Protein AF-A0A496SZJ6-F1 (afdb_monomer_lite)

Secondary structure (DSSP, 8-state):
-GGGG--EEEE-SS-BS---TT--PPTT---SSSSTT--SS--BSSHHHHHHHHHHHHHTT-EEEEB--TTT---TTHHHHHHHHHHHS--SEEEEES---BTTB-HHHHHHHHHHHHHHTTSEEEEE-SSTTTT-SSS--HHHHTT-SEEEE-TT--TT--HHHHIIIII--TTTTSSEEEE-TTTSSSSSS--TT-PPPHHHHHHHHHTT-EE---HHHHTTSHHHHHHHHHHHHHHHHHHHHHHHT-

Radius of gyration: 17.96 Å; chains: 1; bounding box: 43×55×44 Å

pLDDT: mean 86.61, std 11.16, range [35.81, 98.31]

Foldseek 3Di:
DLLVQPQEDEAEFPQALAAPPPAAADPPDDDPHGPSQAHLARHGNDPVVLLVVCVVSVVVVHFYAYEHEQVRYPNPDSLVRLLCCCPVSVGLEYEYEDADAALVGCVRLLVVLVSRLVSNPNGAYAYEDAQPPNNALVDDDLSSCLSHQEYEYQQQEQRPDDPLRSLQRRFQSPPRSNHAGEYPPQRHPDNDHDNNADQDDLVRLVSNVVNRHHYDDDVPRCVVVVVSSVVSCVRNVVVVVVVVVVVVVD

Sequence (250 aa):
SAAQHCQILTVHSGWETDAPEWAENPPGASYTHPMPWATDRSVPADPTEFARVRDEVHRLGMKFIPYLSPYYSNAPDIFAEMERILKEYEADGLYFDGWCGQRDDFRPGYHLMRRARAILGHRILYLHSSTEPFGTCRVYLPFVYAYADFVLSGEAGRFGLELEEFLRYTVSQYQVSNTVGMWCHYGSWSDEPGYHHIVPKTEHIEMALRNHVRFWRQGRIWSKFPDELARFDREYYREVARLRSEAIRR

Structure (mmCIF, N/CA/C/O backbone):
data_AF-A0A496SZJ6-F1
#
_entry.id   AF-A0A496SZJ6-F1
#
loop_
_atom_site.group_PDB
_atom_site.id
_atom_site.type_symbol
_atom_site.label_atom_id
_atom_site.label_alt_id
_atom_site.label_comp_id
_atom_site.label_asym_id
_atom_site.label_entity_id
_atom_site.label_seq_id
_atom_site.pdbx_PDB_ins_code
_atom_site.Cartn_x
_atom_site.Cartn_y
_atom_site.Cartn_z
_atom_site.occupancy
_atom_site.B_iso_or_equiv
_atom_site.auth_seq_id
_atom_site.auth_comp_id
_atom_site.auth_asym_id
_atom_site.auth_atom_id
_atom_site.pdbx_PDB_model_num
ATOM 1 N N . SER A 1 1 ? -1.179 -17.637 4.562 1.00 41.44 1 SER A N 1
ATOM 2 C CA . SER A 1 1 ? -0.169 -17.040 3.655 1.00 41.44 1 SER A CA 1
ATOM 3 C C . SER A 1 1 ? -0.741 -15.748 3.112 1.00 41.44 1 SER A C 1
ATOM 5 O O . SER A 1 1 ? -1.872 -15.783 2.654 1.00 41.44 1 SER A O 1
ATOM 7 N N . ALA A 1 2 ? -0.007 -14.632 3.151 1.00 35.81 2 ALA A N 1
ATOM 8 C CA . ALA A 1 2 ? -0.492 -13.306 2.742 1.00 35.81 2 ALA A CA 1
ATOM 9 C C . ALA A 1 2 ? -1.035 -13.237 1.293 1.00 35.81 2 ALA A C 1
ATOM 11 O O . ALA A 1 2 ? -1.899 -12.421 0.990 1.00 35.81 2 ALA A O 1
ATOM 12 N N . ALA A 1 3 ? -0.655 -14.186 0.426 1.00 39.62 3 ALA A N 1
ATOM 13 C CA . ALA A 1 3 ? -1.266 -14.392 -0.893 1.00 39.62 3 ALA A CA 1
ATOM 14 C C . ALA A 1 3 ? -2.756 -14.824 -0.852 1.00 39.62 3 ALA A C 1
ATOM 16 O O . ALA A 1 3 ? -3.443 -14.754 -1.868 1.00 39.62 3 ALA A O 1
ATOM 17 N N . GLN A 1 4 ? -3.275 -15.262 0.302 1.00 45.59 4 GLN A N 1
ATOM 18 C CA . GLN A 1 4 ? -4.708 -15.499 0.538 1.00 45.59 4 GLN A CA 1
ATOM 19 C C . GLN A 1 4 ? -5.494 -14.189 0.692 1.00 45.59 4 GLN A C 1
ATOM 21 O O . GLN A 1 4 ? -6.715 -14.211 0.597 1.00 45.59 4 GLN A O 1
ATOM 26 N N . HIS A 1 5 ? -4.811 -13.060 0.907 1.00 52.44 5 HIS A N 1
ATOM 27 C CA . HIS A 1 5 ? -5.420 -11.766 1.203 1.00 52.44 5 HIS A CA 1
ATOM 28 C C . HIS A 1 5 ? -5.332 -10.773 0.041 1.00 52.44 5 HIS A C 1
ATOM 30 O O . HIS A 1 5 ? -5.590 -9.603 0.246 1.00 52.44 5 HIS A O 1
ATOM 36 N N . CYS A 1 6 ? -5.058 -11.179 -1.206 1.00 63.00 6 CYS A N 1
ATOM 37 C CA . CYS A 1 6 ? -5.107 -10.251 -2.358 1.00 63.00 6 CYS A CA 1
ATOM 38 C C . CYS A 1 6 ? -6.524 -9.719 -2.691 1.00 63.00 6 CYS A C 1
ATOM 40 O O . CYS A 1 6 ? -6.730 -9.101 -3.731 1.00 63.00 6 CYS A O 1
ATOM 42 N N . GLN A 1 7 ? -7.498 -9.968 -1.820 1.00 84.00 7 GLN A N 1
ATOM 43 C CA . GLN A 1 7 ? -8.861 -9.460 -1.855 1.00 84.00 7 GLN A CA 1
ATOM 44 C C . GLN A 1 7 ? -8.996 -8.320 -0.838 1.00 84.00 7 GLN A C 1
ATOM 46 O O . GLN A 1 7 ? -9.751 -8.422 0.121 1.00 84.00 7 GLN A O 1
ATOM 51 N N . ILE A 1 8 ? -8.213 -7.257 -1.014 1.00 89.44 8 ILE A N 1
ATOM 52 C CA . ILE A 1 8 ? -8.229 -6.066 -0.157 1.00 89.44 8 ILE A CA 1
ATOM 53 C C . ILE A 1 8 ? -8.713 -4.878 -0.983 1.00 89.44 8 ILE A C 1
ATOM 55 O O . ILE A 1 8 ? -8.242 -4.674 -2.102 1.00 89.44 8 ILE A O 1
ATOM 59 N N . LEU A 1 9 ? -9.614 -4.081 -0.414 1.00 91.69 9 LEU A N 1
ATOM 60 C CA . LEU A 1 9 ? -9.870 -2.723 -0.866 1.00 91.69 9 LEU A CA 1
ATOM 61 C C . LEU A 1 9 ? -9.140 -1.750 0.065 1.00 91.69 9 LEU A C 1
ATOM 63 O O . LEU A 1 9 ? -9.510 -1.604 1.230 1.00 91.69 9 LEU A O 1
ATOM 67 N N . THR A 1 10 ? -8.118 -1.080 -0.468 1.00 90.69 10 THR A N 1
ATOM 68 C CA . THR A 1 10 ? -7.509 0.097 0.162 1.00 90.69 10 THR A CA 1
ATOM 69 C C . THR A 1 10 ? -8.329 1.327 -0.201 1.00 90.69 10 THR A C 1
ATOM 71 O O . THR A 1 10 ? -8.390 1.696 -1.379 1.00 90.69 10 THR A O 1
ATOM 74 N N . VAL A 1 11 ? -8.939 1.977 0.786 1.00 89.94 11 VAL A N 1
ATOM 75 C CA . VAL A 1 11 ? -9.542 3.301 0.590 1.00 89.94 11 VAL A CA 1
ATOM 76 C C . VAL A 1 11 ? -8.452 4.327 0.852 1.00 89.94 11 VAL A C 1
ATOM 78 O O . VAL A 1 11 ? -8.063 4.507 1.998 1.00 89.94 11 VAL A O 1
ATOM 81 N N . HIS A 1 12 ? -7.914 4.932 -0.209 1.00 86.62 12 HIS A N 1
ATOM 82 C CA . HIS A 1 12 ? -6.926 6.012 -0.096 1.00 86.62 12 HIS A CA 1
ATOM 83 C C . HIS A 1 12 ? -7.573 7.286 0.480 1.00 86.62 12 HIS A C 1
ATOM 85 O O . HIS A 1 12 ? -8.798 7.370 0.535 1.00 86.62 12 HIS A O 1
ATOM 91 N N . SER A 1 13 ? -6.760 8.268 0.876 1.00 82.56 13 SER A N 1
ATOM 92 C CA . SER A 1 13 ? -7.201 9.585 1.363 1.00 82.56 13 SER A CA 1
ATOM 93 C C . SER A 1 13 ? -8.253 10.274 0.476 1.00 82.56 13 SER A C 1
ATOM 95 O O . SER A 1 13 ? -8.353 10.024 -0.729 1.00 82.56 13 SER A O 1
ATOM 97 N N . GLY A 1 14 ? -9.033 11.166 1.091 1.00 79.19 14 GLY A N 1
ATOM 98 C CA . GLY A 1 14 ? -10.183 11.852 0.495 1.00 79.19 14 GLY A CA 1
ATOM 99 C C . GLY A 1 14 ? -11.536 11.253 0.890 1.00 79.19 14 GLY A C 1
ATOM 100 O O . GLY A 1 14 ? -12.563 11.694 0.379 1.00 79.19 14 GLY A O 1
ATOM 101 N N . TRP A 1 15 ? -11.545 10.249 1.774 1.00 84.06 15 TRP A N 1
ATOM 102 C CA . TRP A 1 15 ? -12.768 9.777 2.428 1.00 84.06 15 TRP A CA 1
ATOM 103 C C . TRP A 1 15 ? -13.065 10.571 3.698 1.00 84.06 15 TRP A C 1
ATOM 105 O O . TRP A 1 15 ? -14.177 10.476 4.203 1.00 84.06 15 TRP A O 1
ATOM 115 N N . GLU A 1 16 ? -12.090 11.316 4.215 1.00 86.00 16 GLU A N 1
ATOM 116 C CA . GLU A 1 16 ? -12.164 12.079 5.450 1.00 86.00 16 GLU A CA 1
ATOM 117 C C . GLU A 1 16 ? -12.966 13.389 5.290 1.00 86.00 16 GLU A C 1
ATOM 119 O O . GLU A 1 16 ? -12.929 14.005 4.229 1.00 86.00 16 GLU A O 1
ATOM 124 N N . THR A 1 17 ? -13.692 13.812 6.336 1.00 78.50 17 THR A N 1
ATOM 125 C CA . THR A 1 17 ? -14.621 14.957 6.358 1.00 78.50 17 THR A CA 1
ATOM 126 C C . THR A 1 17 ? -13.972 16.256 5.935 1.00 78.50 17 THR A C 1
ATOM 128 O O . THR A 1 17 ? -14.595 16.970 5.165 1.00 78.50 17 THR A O 1
ATOM 131 N N . ASP A 1 18 ? -12.773 16.552 6.434 1.00 68.94 18 ASP A N 1
ATOM 132 C CA . ASP A 1 18 ? -11.986 17.733 6.084 1.00 68.94 18 ASP A CA 1
ATOM 133 C C . ASP A 1 18 ? -10.640 17.702 6.827 1.00 68.94 18 ASP A C 1
ATOM 135 O O . ASP A 1 18 ? -10.482 16.992 7.828 1.00 68.94 18 ASP A O 1
ATOM 139 N N . ALA A 1 19 ? -9.672 18.495 6.365 1.00 67.00 19 ALA A N 1
ATOM 140 C CA . ALA A 1 19 ? -8.486 18.818 7.156 1.00 67.00 19 ALA A CA 1
ATOM 141 C C . ALA A 1 19 ? -8.767 19.966 8.146 1.00 67.00 19 ALA A C 1
ATOM 143 O O . ALA A 1 19 ? -9.761 20.679 7.997 1.00 67.00 19 ALA A O 1
ATOM 144 N N . PRO A 1 20 ? -7.908 20.173 9.162 1.00 69.19 20 PRO A N 1
ATOM 145 C CA . PRO A 1 20 ? -8.035 21.289 10.094 1.00 69.19 20 PRO A CA 1
ATOM 146 C C . PRO A 1 20 ? -8.064 22.644 9.374 1.00 69.19 20 PRO A C 1
ATOM 148 O O . PRO A 1 20 ? -7.468 22.790 8.312 1.00 69.19 20 PRO A O 1
ATOM 151 N N . GLU A 1 21 ? -8.669 23.667 9.984 1.00 73.00 21 GLU A N 1
ATOM 152 C CA . GLU A 1 21 ? -8.835 25.004 9.373 1.00 73.00 21 GLU A CA 1
ATOM 153 C C . GLU A 1 21 ? -7.522 25.674 8.932 1.00 73.00 21 GLU A C 1
ATOM 155 O O . GLU A 1 21 ? -7.527 26.546 8.068 1.00 73.00 21 GLU A O 1
ATOM 160 N N . TRP A 1 22 ? -6.393 25.280 9.522 1.00 77.44 22 TRP A N 1
ATOM 161 C CA . TRP A 1 22 ? -5.071 25.796 9.175 1.00 77.44 22 TRP A CA 1
ATOM 162 C C . TRP A 1 22 ? -4.444 25.106 7.954 1.00 77.44 22 TRP A C 1
ATOM 164 O O . TRP A 1 22 ? -3.401 25.550 7.474 1.00 77.44 22 TRP A O 1
ATOM 174 N N . ALA A 1 23 ? -5.023 24.006 7.468 1.00 77.06 23 ALA A N 1
ATOM 175 C CA . ALA A 1 23 ? -4.489 23.255 6.346 1.00 77.06 23 ALA A CA 1
ATOM 176 C C . ALA A 1 23 ? -4.711 24.009 5.026 1.00 77.06 23 ALA A C 1
ATOM 178 O O . ALA A 1 23 ? -5.834 24.354 4.665 1.00 77.06 23 ALA A O 1
ATOM 179 N N . GLU A 1 24 ? -3.637 24.206 4.262 1.00 77.06 24 GLU A N 1
ATOM 180 C CA . GLU A 1 24 ? -3.676 24.782 2.917 1.00 77.06 24 GLU A CA 1
ATOM 181 C C . GLU A 1 24 ? -3.289 23.743 1.861 1.00 77.06 24 GLU A C 1
ATOM 183 O O . GLU A 1 24 ? -2.488 22.841 2.106 1.00 77.06 24 GLU A O 1
ATOM 188 N N . ASN A 1 25 ? -3.841 23.873 0.652 1.00 76.44 25 ASN A N 1
ATOM 189 C CA . ASN A 1 25 ? -3.438 23.028 -0.466 1.00 76.44 25 ASN A CA 1
ATOM 190 C C . ASN A 1 25 ? -1.960 23.263 -0.820 1.00 76.44 25 ASN A C 1
ATOM 192 O O . ASN A 1 25 ? -1.535 24.418 -0.908 1.00 76.44 25 ASN A O 1
ATOM 196 N N . PRO A 1 26 ? -1.188 22.201 -1.122 1.00 74.31 26 PRO A N 1
ATOM 197 C CA . PRO A 1 26 ? 0.128 22.367 -1.719 1.00 74.31 26 PRO A CA 1
ATOM 198 C C . PRO A 1 26 ? 0.046 23.221 -2.998 1.00 74.31 26 PRO A C 1
ATOM 200 O O . PRO A 1 26 ? -0.937 23.106 -3.741 1.00 74.31 26 PRO A O 1
ATOM 203 N N . PRO A 1 27 ? 1.063 24.048 -3.304 1.00 75.31 27 PRO A N 1
ATOM 204 C CA . PRO A 1 27 ? 1.076 24.851 -4.521 1.00 75.31 27 PRO A CA 1
ATOM 205 C C . PRO A 1 27 ? 0.794 24.008 -5.773 1.00 75.31 27 PRO A C 1
ATOM 207 O O . PRO A 1 27 ? 1.464 23.008 -6.023 1.00 75.31 27 PRO A O 1
ATOM 210 N N . GLY A 1 28 ? -0.206 24.415 -6.560 1.00 72.06 28 GLY A N 1
ATOM 211 C CA . GLY A 1 28 ? -0.606 23.720 -7.790 1.00 72.06 28 GLY A CA 1
ATOM 212 C C . GLY A 1 28 ? -1.561 22.535 -7.600 1.00 72.06 28 GLY A C 1
ATOM 213 O O . GLY A 1 28 ? -1.962 21.931 -8.593 1.00 72.06 28 GLY A O 1
ATOM 214 N N . ALA A 1 29 ? -1.960 22.210 -6.368 1.00 70.06 29 ALA A N 1
ATOM 215 C CA . ALA A 1 29 ? -2.969 21.192 -6.109 1.00 70.06 29 ALA A CA 1
ATOM 216 C C . ALA A 1 29 ? -4.401 21.749 -6.187 1.00 70.06 29 ALA A C 1
ATOM 218 O O . ALA A 1 29 ? -4.662 22.903 -5.851 1.00 70.06 29 ALA A O 1
ATOM 219 N N . SER A 1 30 ? -5.345 20.898 -6.593 1.00 69.12 30 SER A N 1
ATOM 220 C CA . SER A 1 30 ? -6.771 21.230 -6.712 1.00 69.12 30 SER A CA 1
ATOM 221 C C . SER A 1 30 ? -7.641 20.234 -5.940 1.00 69.12 30 SER A C 1
ATOM 223 O O . SER A 1 30 ? -8.575 19.652 -6.497 1.00 69.12 30 SER A O 1
ATOM 225 N N . TYR A 1 31 ? -7.297 19.971 -4.679 1.00 70.06 31 TYR A N 1
ATOM 226 C CA . TYR A 1 31 ? -8.143 19.148 -3.819 1.00 70.06 31 TYR A CA 1
ATOM 227 C C . TYR A 1 31 ? -9.382 19.941 -3.408 1.00 70.06 31 TYR A C 1
ATOM 229 O O . TYR A 1 31 ? -9.283 21.127 -3.088 1.00 70.06 31 TYR A O 1
ATOM 237 N N . THR A 1 32 ? -10.539 19.275 -3.414 1.00 69.00 32 THR A N 1
ATOM 238 C CA . THR A 1 32 ? -11.815 19.840 -2.943 1.00 69.00 32 THR A CA 1
ATOM 239 C C . THR A 1 32 ? -11.714 20.326 -1.497 1.00 69.00 32 THR A C 1
ATOM 241 O O . THR A 1 32 ? -12.320 21.334 -1.153 1.00 69.00 32 THR A O 1
ATOM 244 N N . HIS A 1 33 ? -10.883 19.648 -0.705 1.00 69.94 33 HIS A N 1
ATOM 245 C CA . HIS A 1 33 ? -10.583 19.938 0.691 1.00 69.94 33 HIS A CA 1
ATOM 246 C C . HIS A 1 33 ? -9.057 20.050 0.836 1.00 69.94 33 HIS A C 1
ATOM 248 O O . HIS A 1 33 ? -8.363 19.185 0.292 1.00 69.94 33 HIS A O 1
ATOM 254 N N . PRO A 1 34 ? -8.502 21.088 1.487 1.00 73.06 34 PRO A N 1
ATOM 255 C CA . PRO A 1 34 ? -7.060 21.204 1.697 1.00 73.06 34 PRO A CA 1
ATOM 256 C C . PRO A 1 34 ? -6.487 19.981 2.414 1.00 73.06 34 PRO A C 1
ATOM 258 O O . PRO A 1 34 ? -7.094 19.537 3.370 1.00 73.06 34 PRO A O 1
ATOM 261 N N . MET A 1 35 ? -5.351 19.427 1.967 1.00 77.50 35 MET A N 1
ATOM 262 C CA . MET A 1 35 ? -4.624 18.306 2.612 1.00 77.50 35 MET A CA 1
ATOM 263 C C . MET A 1 35 ? -5.514 17.272 3.341 1.00 77.50 35 MET A C 1
ATOM 265 O O . MET A 1 35 ? -5.366 17.088 4.549 1.00 77.50 35 MET A O 1
ATOM 269 N N . PRO A 1 36 ? -6.407 16.545 2.645 1.00 73.94 36 PRO A N 1
ATOM 270 C CA . PRO A 1 36 ? -7.412 15.676 3.278 1.00 73.94 36 PRO A CA 1
ATOM 271 C C . PRO A 1 36 ? -6.815 14.522 4.103 1.00 73.94 36 PRO A C 1
ATOM 273 O O . PRO A 1 36 ? -7.511 13.859 4.857 1.00 73.94 36 PRO A O 1
ATOM 276 N N . TRP A 1 37 ? -5.512 14.281 3.977 1.00 79.81 37 TRP A N 1
ATOM 277 C CA . TRP A 1 37 ? -4.737 13.326 4.763 1.00 79.81 37 TRP A CA 1
ATOM 278 C C . TRP A 1 37 ? -4.200 13.877 6.096 1.00 79.81 37 TRP A C 1
ATOM 280 O O . TRP A 1 37 ? -3.718 13.104 6.924 1.00 79.81 37 TRP A O 1
ATOM 290 N N . ALA A 1 38 ? -4.227 15.195 6.297 1.00 83.25 38 ALA A N 1
ATOM 291 C CA . ALA A 1 38 ? -3.644 15.894 7.440 1.00 83.25 38 ALA A CA 1
ATOM 292 C C . ALA A 1 38 ? -4.679 16.117 8.554 1.00 83.25 38 ALA A C 1
ATOM 294 O O . ALA A 1 38 ? -4.756 17.188 9.149 1.00 83.25 38 ALA A O 1
ATOM 295 N N . THR A 1 39 ? -5.521 15.122 8.826 1.00 81.38 39 THR A N 1
ATOM 296 C CA . THR A 1 39 ? -6.639 15.266 9.766 1.00 81.38 39 THR A CA 1
ATOM 297 C C . THR A 1 39 ? -6.191 15.123 11.219 1.00 81.38 39 THR A C 1
ATOM 299 O O . THR A 1 39 ? -5.440 14.194 11.532 1.00 81.38 39 THR A O 1
ATOM 302 N N . ASP A 1 40 ? -6.737 15.949 12.118 1.00 86.25 40 ASP A N 1
ATOM 303 C CA . ASP A 1 40 ? -6.650 15.740 13.578 1.00 86.25 40 ASP A CA 1
ATOM 304 C C . ASP A 1 40 ? -7.426 14.488 14.018 1.00 86.25 40 ASP A C 1
ATOM 306 O O . ASP A 1 40 ? -7.157 13.894 15.063 1.00 86.25 40 ASP A O 1
ATOM 310 N N . ARG A 1 41 ? -8.424 14.094 13.220 1.00 88.38 41 ARG A N 1
ATOM 311 C CA . ARG A 1 41 ? -9.231 12.894 13.418 1.00 88.38 41 ARG A CA 1
ATOM 312 C C . ARG A 1 41 ? -9.760 12.399 12.069 1.00 88.38 41 ARG A C 1
ATOM 314 O O . ARG A 1 41 ? -10.370 13.168 11.332 1.00 88.38 41 ARG A O 1
ATOM 321 N N . SER A 1 42 ? -9.573 11.123 11.757 1.00 89.00 42 SER A N 1
ATOM 322 C CA . SER A 1 42 ? -10.005 10.504 10.501 1.00 89.00 42 SER A CA 1
ATOM 323 C C . SER A 1 42 ? -11.484 10.123 10.578 1.00 89.00 42 SER A C 1
ATOM 325 O O . SER A 1 42 ? -11.852 9.018 10.985 1.00 89.00 42 SER A O 1
ATOM 327 N N . VAL A 1 43 ? -12.356 11.073 10.256 1.00 90.88 43 VAL A N 1
ATOM 328 C CA . VAL A 1 43 ? -13.819 10.908 10.251 1.00 90.88 43 VAL A CA 1
ATOM 329 C C . VAL A 1 43 ? -14.303 10.879 8.805 1.00 90.88 43 VAL A C 1
ATOM 331 O O . VAL A 1 43 ? -13.845 11.733 8.063 1.00 90.88 43 VAL A O 1
ATOM 334 N N . PRO A 1 44 ? -15.203 9.976 8.372 1.00 91.31 44 PRO A N 1
ATOM 335 C CA . PRO A 1 44 ? -15.672 9.971 6.993 1.00 91.31 44 PRO A CA 1
ATOM 336 C C . PRO A 1 44 ? -16.492 11.215 6.629 1.00 91.31 44 PRO A C 1
ATOM 338 O O . PRO A 1 44 ? -17.433 11.555 7.343 1.00 91.31 44 PRO A O 1
ATOM 341 N N . ALA A 1 45 ? -16.214 11.823 5.473 1.00 88.56 45 ALA A N 1
ATOM 342 C CA . ALA A 1 45 ? -17.006 12.899 4.872 1.00 88.56 45 ALA A CA 1
ATOM 343 C C . ALA A 1 45 ? -18.460 12.499 4.642 1.00 88.56 45 ALA A C 1
ATOM 345 O O . ALA A 1 45 ? -19.372 13.281 4.897 1.00 88.56 45 ALA A O 1
ATOM 346 N N . ASP A 1 46 ? -18.665 11.254 4.220 1.00 91.75 46 ASP A N 1
ATOM 347 C CA . ASP A 1 46 ? -19.977 10.633 4.145 1.00 91.75 46 ASP A CA 1
ATOM 348 C C . ASP A 1 46 ? -19.950 9.314 4.931 1.00 91.75 46 ASP A C 1
ATOM 350 O O . ASP A 1 46 ? -19.539 8.277 4.401 1.00 91.75 46 ASP A O 1
ATOM 354 N N . PRO A 1 47 ? -20.375 9.325 6.209 1.00 93.38 47 PRO A N 1
ATOM 355 C CA . PRO A 1 47 ? -20.422 8.118 7.029 1.00 93.38 47 PRO A CA 1
ATOM 356 C C . PRO A 1 47 ? -21.344 7.034 6.461 1.00 93.38 47 PRO A C 1
ATOM 358 O O . PRO A 1 47 ? -21.091 5.848 6.675 1.00 93.38 47 PRO A O 1
ATOM 361 N N . THR A 1 48 ? -22.396 7.422 5.732 1.00 95.81 48 THR A N 1
ATOM 362 C CA . THR A 1 48 ? -23.356 6.473 5.154 1.00 95.81 48 THR A CA 1
ATOM 363 C C . THR A 1 48 ? -22.730 5.753 3.970 1.00 95.81 48 THR A C 1
ATOM 365 O O . THR A 1 48 ? -22.773 4.525 3.903 1.00 95.81 48 THR A O 1
ATOM 368 N N . GLU A 1 49 ? -22.105 6.496 3.058 1.00 95.00 49 GLU A N 1
ATOM 369 C CA . GLU A 1 49 ? -21.406 5.914 1.912 1.00 95.00 49 GLU A CA 1
ATOM 370 C C . GLU A 1 49 ? -20.196 5.088 2.356 1.00 95.00 49 GLU A C 1
ATOM 372 O O . GLU A 1 49 ? -19.974 3.991 1.844 1.00 95.00 49 GLU A O 1
ATOM 377 N N . PHE A 1 50 ? -19.454 5.558 3.360 1.00 95.00 50 PHE A N 1
ATOM 378 C CA . PHE A 1 50 ? -18.331 4.818 3.926 1.00 95.00 50 PHE A CA 1
ATOM 379 C C . PHE A 1 50 ? -18.771 3.456 4.483 1.00 95.00 50 PHE A C 1
ATOM 381 O O . PHE A 1 50 ? -18.179 2.427 4.143 1.00 95.00 50 PHE A O 1
ATOM 388 N N . ALA A 1 51 ? -19.850 3.430 5.276 1.00 97.00 51 ALA A N 1
ATOM 389 C CA . ALA A 1 51 ? -20.431 2.190 5.783 1.00 97.00 51 ALA A CA 1
ATOM 390 C C . ALA A 1 51 ? -20.940 1.294 4.643 1.00 97.00 51 ALA A C 1
ATOM 392 O O . ALA A 1 51 ? -20.633 0.104 4.615 1.00 97.00 51 ALA A O 1
ATOM 393 N N . ARG A 1 52 ? -21.634 1.861 3.646 1.00 97.56 52 ARG A N 1
ATOM 394 C CA . ARG A 1 52 ? -22.137 1.113 2.484 1.00 97.56 52 ARG A CA 1
A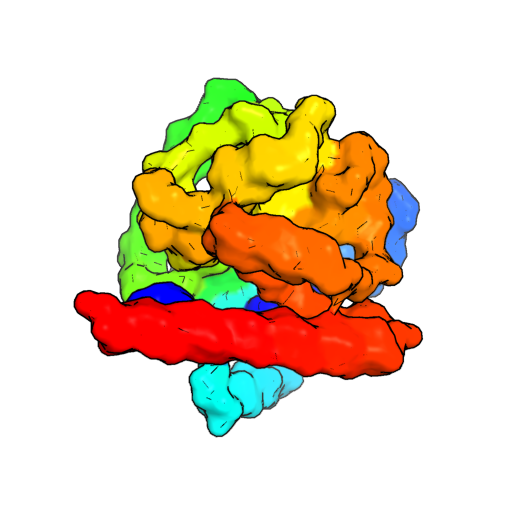TOM 395 C C . ARG A 1 52 ? -21.008 0.433 1.702 1.00 97.56 52 ARG A C 1
ATOM 397 O O . ARG A 1 52 ? -21.153 -0.722 1.302 1.00 97.56 52 ARG A O 1
ATOM 404 N N . VAL A 1 53 ? -19.896 1.133 1.462 1.00 95.88 53 VAL A N 1
ATOM 405 C CA . VAL A 1 53 ? -18.727 0.577 0.760 1.00 95.88 53 VAL A CA 1
ATOM 406 C C . VAL A 1 53 ? -18.081 -0.532 1.584 1.00 95.88 53 VAL A C 1
ATOM 408 O O . VAL A 1 53 ? -17.812 -1.600 1.037 1.00 95.88 53 VAL A O 1
ATOM 411 N N . ARG A 1 54 ? -17.861 -0.313 2.885 1.00 97.00 54 ARG A N 1
ATOM 412 C CA . ARG A 1 54 ? -17.329 -1.338 3.793 1.00 97.00 54 ARG A CA 1
ATOM 413 C C . ARG A 1 54 ? -18.188 -2.603 3.773 1.00 97.00 54 ARG A C 1
ATOM 415 O O . ARG A 1 54 ? -17.658 -3.693 3.561 1.00 97.00 54 ARG A O 1
ATOM 422 N N . ASP A 1 55 ? -19.498 -2.456 3.943 1.00 98.12 55 ASP A N 1
ATOM 423 C CA . ASP A 1 55 ? -20.431 -3.583 4.013 1.00 98.12 55 ASP A CA 1
ATOM 424 C C . ASP A 1 55 ? -20.451 -4.370 2.695 1.00 98.12 55 ASP A C 1
ATOM 426 O O . ASP A 1 55 ? -20.464 -5.601 2.697 1.00 98.12 55 ASP A O 1
ATOM 430 N N . GLU A 1 56 ? -20.372 -3.678 1.555 1.00 97.44 56 GLU A N 1
ATOM 431 C CA . GLU A 1 56 ? -20.269 -4.317 0.241 1.00 97.44 56 GLU A CA 1
ATOM 432 C C . GLU A 1 56 ? -18.941 -5.070 0.063 1.00 97.44 56 GLU A C 1
ATOM 434 O O . GLU A 1 56 ? -18.924 -6.195 -0.438 1.00 97.44 56 GLU A O 1
ATOM 439 N N . VAL A 1 57 ? -17.824 -4.494 0.514 1.00 94.75 57 VAL A N 1
ATOM 440 C CA . VAL A 1 57 ? -16.506 -5.152 0.504 1.00 94.75 57 VAL A CA 1
ATOM 441 C C . VAL A 1 57 ? -16.543 -6.431 1.337 1.00 94.75 57 VAL A C 1
ATOM 443 O O . VAL A 1 57 ? -16.112 -7.486 0.864 1.00 94.75 57 VAL A O 1
ATOM 446 N N . HIS A 1 58 ? -17.123 -6.378 2.537 1.00 95.44 58 HIS A N 1
ATOM 447 C CA . HIS A 1 58 ? -17.309 -7.557 3.384 1.00 95.44 58 HIS A CA 1
ATOM 44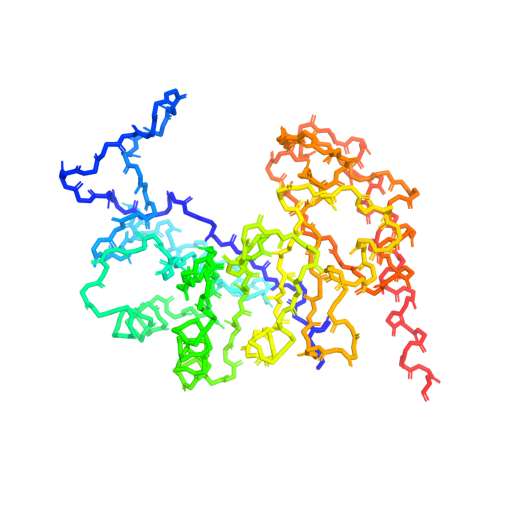8 C C . HIS A 1 58 ? -18.242 -8.590 2.744 1.00 95.44 58 HIS A C 1
ATOM 450 O O . HIS A 1 58 ? -17.922 -9.780 2.756 1.00 95.44 58 HIS A O 1
ATOM 456 N N . ARG A 1 59 ? -19.342 -8.163 2.105 1.00 96.50 59 ARG A N 1
ATOM 457 C CA . ARG A 1 59 ? -20.265 -9.047 1.367 1.00 96.50 59 ARG A CA 1
ATOM 458 C C . ARG A 1 59 ? -19.568 -9.791 0.224 1.00 96.50 59 ARG A C 1
ATOM 460 O O . ARG A 1 59 ? -19.895 -10.945 -0.049 1.00 96.50 59 ARG A O 1
ATOM 467 N N . LEU A 1 60 ? -18.595 -9.154 -0.427 1.00 93.50 60 LEU A N 1
ATOM 468 C CA . LEU A 1 60 ? -17.758 -9.753 -1.473 1.00 93.50 60 LEU A CA 1
ATOM 469 C C . LEU A 1 60 ? -16.632 -10.648 -0.918 1.00 93.50 60 LEU A C 1
ATOM 471 O O . LEU A 1 60 ? -15.845 -11.196 -1.693 1.00 93.50 60 LEU A O 1
ATOM 475 N N . GLY A 1 61 ? -16.541 -10.813 0.406 1.00 91.62 61 GLY A N 1
ATOM 476 C CA . GLY A 1 61 ? -15.496 -11.594 1.073 1.00 91.62 61 GLY A CA 1
ATOM 477 C C . GLY A 1 61 ? -14.123 -10.919 1.056 1.00 91.62 61 GLY A C 1
ATOM 478 O O . GLY A 1 61 ? -13.107 -11.584 1.260 1.00 91.62 61 GLY A O 1
ATOM 479 N N . MET A 1 62 ? -14.082 -9.616 0.780 1.00 92.62 62 MET A N 1
ATOM 480 C CA . MET A 1 62 ? -12.865 -8.816 0.742 1.00 92.62 62 MET A CA 1
ATOM 481 C C . MET A 1 62 ? -12.578 -8.176 2.109 1.00 92.62 62 MET A C 1
ATOM 483 O O . MET A 1 62 ? -13.396 -8.206 3.027 1.00 92.62 62 MET A O 1
ATOM 487 N N . LYS A 1 63 ? -11.383 -7.601 2.240 1.00 94.44 63 LYS A N 1
ATOM 488 C CA . LYS A 1 63 ? -10.909 -6.875 3.418 1.00 94.44 63 LYS A CA 1
ATOM 489 C C . LYS A 1 63 ? -10.949 -5.377 3.178 1.00 94.44 63 LYS A C 1
ATOM 491 O O . LYS A 1 63 ? -10.447 -4.911 2.156 1.00 94.44 63 LYS A O 1
ATOM 496 N N . PHE A 1 64 ? -11.530 -4.641 4.115 1.00 95.69 64 PHE A N 1
ATOM 497 C CA . PHE A 1 64 ? -11.672 -3.194 4.040 1.00 95.69 64 PHE A CA 1
ATOM 498 C C . PHE A 1 64 ? -10.605 -2.519 4.904 1.00 95.69 64 PHE A C 1
ATOM 500 O O . PHE A 1 64 ? -10.618 -2.679 6.128 1.00 95.69 64 PHE A O 1
ATOM 507 N N . ILE A 1 65 ? -9.673 -1.790 4.278 1.00 95.69 65 ILE A N 1
ATOM 508 C CA . ILE A 1 65 ? -8.613 -1.069 4.996 1.00 95.69 65 ILE A CA 1
ATOM 509 C C . ILE A 1 65 ? -8.611 0.421 4.609 1.00 95.69 65 ILE A C 1
ATOM 511 O O . ILE A 1 65 ? -8.301 0.759 3.461 1.00 95.69 65 ILE A O 1
ATOM 515 N N . PRO A 1 66 ? -8.991 1.325 5.529 1.00 95.25 66 PRO A N 1
ATOM 516 C CA . PRO A 1 66 ? -8.945 2.756 5.283 1.00 95.25 66 PRO A CA 1
ATOM 517 C C . PRO A 1 66 ? -7.529 3.314 5.420 1.00 95.25 66 PRO A C 1
ATOM 519 O O . PRO A 1 66 ? -6.673 2.764 6.123 1.00 95.25 66 PRO A O 1
ATOM 522 N N . TYR A 1 67 ? -7.315 4.430 4.734 1.00 93.62 67 TYR A N 1
ATOM 523 C CA . TYR A 1 67 ? -6.130 5.260 4.834 1.00 93.62 67 TYR A CA 1
ATOM 524 C C . TYR A 1 67 ? -5.961 5.813 6.249 1.00 93.62 67 TYR A C 1
ATOM 526 O O . TYR A 1 67 ? -6.905 6.306 6.860 1.00 93.62 67 TYR A O 1
ATOM 534 N N . LEU A 1 68 ? -4.731 5.764 6.741 1.00 92.31 68 LEU A N 1
ATOM 535 C CA . LEU A 1 68 ? -4.256 6.518 7.888 1.00 92.31 68 LEU A CA 1
ATOM 536 C C . LEU A 1 68 ? -2.766 6.743 7.681 1.00 92.31 68 LEU A C 1
ATOM 538 O O . LEU A 1 68 ? -2.020 5.777 7.648 1.00 92.31 68 LEU A O 1
ATOM 542 N N . SER A 1 69 ? -2.299 7.981 7.596 1.00 88.44 69 SER A N 1
ATOM 543 C CA . SER A 1 69 ? -0.864 8.247 7.478 1.00 88.44 69 SER A CA 1
ATOM 544 C C . SER A 1 69 ? -0.279 8.699 8.811 1.00 88.44 69 SER A C 1
ATOM 546 O O . SER A 1 69 ? -0.547 9.822 9.226 1.00 88.44 69 SER A O 1
ATOM 548 N N . PRO A 1 70 ? 0.583 7.910 9.473 1.00 88.94 70 PRO A N 1
ATOM 549 C CA . PRO A 1 70 ? 1.355 8.418 10.604 1.00 88.94 70 PRO A CA 1
ATOM 550 C C . PRO A 1 70 ? 2.323 9.546 10.228 1.00 88.94 70 PRO A C 1
ATOM 552 O O . PRO A 1 70 ? 2.758 10.287 11.100 1.00 88.94 70 PRO A O 1
ATOM 555 N N . TYR A 1 71 ? 2.707 9.653 8.952 1.00 86.62 71 TYR A N 1
ATOM 556 C CA . TYR A 1 71 ? 3.592 10.718 8.484 1.00 86.62 71 TYR A CA 1
ATOM 557 C C . TYR A 1 71 ? 2.860 12.060 8.356 1.00 86.62 71 TYR A C 1
ATOM 559 O O . TYR A 1 71 ? 3.427 13.094 8.697 1.00 86.62 71 TYR A O 1
ATOM 567 N N . TYR A 1 72 ? 1.610 12.039 7.889 1.00 85.19 72 TYR A N 1
ATOM 568 C CA . TYR A 1 72 ? 0.842 13.247 7.603 1.00 85.19 72 TYR A CA 1
ATOM 569 C C . TYR A 1 72 ? -0.250 13.584 8.627 1.00 85.19 72 TYR A C 1
ATOM 571 O O . TYR A 1 72 ? -0.697 14.727 8.664 1.00 85.19 72 TYR A O 1
ATOM 579 N N . SER A 1 73 ? -0.721 12.616 9.415 1.00 86.88 73 SER A N 1
ATOM 580 C CA . SER A 1 73 ? -1.810 12.831 10.369 1.00 86.88 73 SER A CA 1
ATOM 581 C C . SER A 1 73 ? -1.407 13.810 11.469 1.00 86.88 73 SER A C 1
ATOM 583 O O . SER A 1 73 ? -0.298 13.749 11.998 1.00 86.88 73 SER A O 1
ATOM 585 N N . ASN A 1 74 ? -2.358 14.657 11.860 1.00 87.56 74 ASN A N 1
ATOM 586 C CA . ASN A 1 74 ? -2.223 15.569 12.993 1.00 87.56 74 ASN A CA 1
ATOM 587 C C . ASN A 1 74 ? -2.909 15.042 14.257 1.00 87.56 74 ASN A C 1
ATOM 589 O O . ASN A 1 74 ? -3.052 15.776 15.233 1.00 87.56 74 ASN A O 1
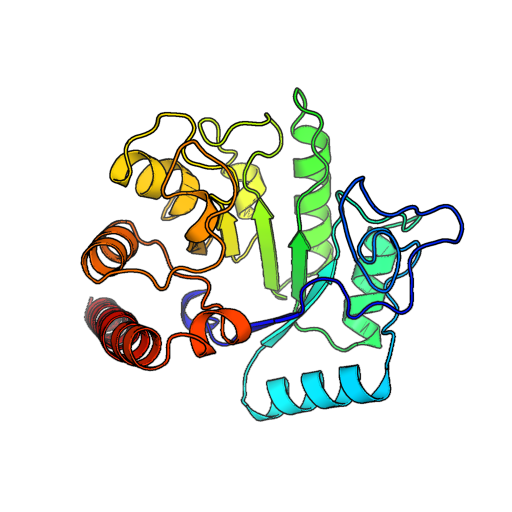ATOM 593 N N . ALA A 1 75 ? -3.336 13.774 14.260 1.00 89.19 75 ALA A N 1
ATOM 594 C CA . ALA A 1 75 ? -3.940 13.161 15.431 1.00 89.19 75 ALA A CA 1
ATOM 595 C C . ALA A 1 75 ? -3.008 13.320 16.647 1.00 89.19 75 ALA A C 1
ATOM 597 O O . ALA A 1 75 ? -1.877 12.826 16.608 1.00 89.19 75 ALA A O 1
ATOM 598 N N . PRO A 1 76 ? -3.464 13.961 17.745 1.00 89.88 76 PRO A N 1
ATOM 599 C CA . PRO A 1 76 ? -2.624 14.182 18.924 1.00 89.88 76 PRO A CA 1
ATOM 600 C C . PRO A 1 76 ? -2.072 12.881 19.521 1.00 89.88 76 PRO A C 1
ATOM 602 O O . PRO A 1 76 ? -0.979 12.859 20.082 1.00 89.88 76 PRO A O 1
ATOM 605 N N . ASP A 1 77 ? -2.834 11.795 19.376 1.00 94.12 77 ASP A N 1
ATOM 606 C CA . ASP A 1 77 ? -2.407 10.430 19.655 1.00 94.12 77 ASP A CA 1
ATOM 607 C C . ASP A 1 77 ? -2.806 9.527 18.482 1.00 94.12 77 ASP A C 1
ATOM 609 O O . ASP A 1 77 ? -3.932 9.029 18.391 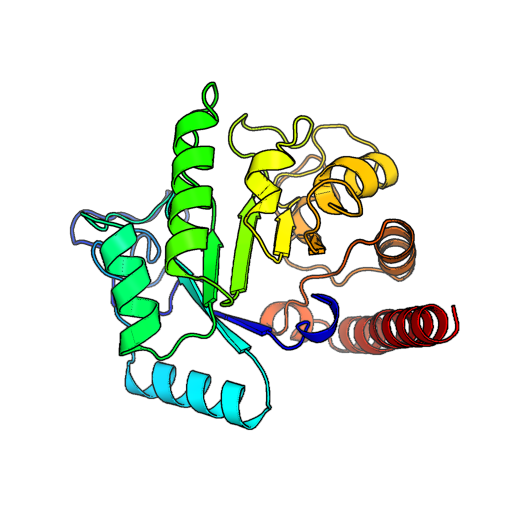1.00 94.12 77 ASP A O 1
ATOM 613 N N . ILE A 1 78 ? -1.855 9.307 17.573 1.00 93.38 78 ILE A N 1
ATOM 614 C CA . ILE A 1 78 ? -2.057 8.451 16.405 1.00 93.38 78 ILE A CA 1
ATOM 615 C C . ILE A 1 78 ? -2.396 7.004 16.791 1.00 93.38 78 ILE A C 1
ATOM 617 O O . ILE A 1 78 ? -3.100 6.326 16.052 1.00 93.38 78 ILE A O 1
ATOM 621 N N . PHE A 1 79 ? -1.935 6.508 17.944 1.00 96.44 79 PHE A N 1
ATOM 622 C CA . PHE A 1 79 ? -2.202 5.134 18.368 1.00 96.44 79 PHE A CA 1
ATOM 623 C C . PHE A 1 79 ? -3.633 4.969 18.874 1.00 96.44 79 PHE A C 1
ATOM 625 O O . PHE A 1 79 ? -4.292 3.993 18.513 1.00 96.44 79 PHE A O 1
ATOM 632 N N . ALA A 1 80 ? -4.133 5.932 19.650 1.00 97.06 80 ALA A N 1
ATOM 633 C CA . ALA A 1 80 ? -5.543 5.969 20.034 1.00 97.06 80 ALA A CA 1
ATOM 634 C C . ALA A 1 80 ? -6.449 6.086 18.798 1.00 97.06 80 ALA A C 1
ATOM 636 O O . ALA A 1 80 ? -7.501 5.449 18.728 1.00 97.06 80 ALA A O 1
ATOM 637 N N . GLU A 1 81 ? -6.014 6.841 17.787 1.00 95.56 81 GLU A N 1
ATOM 638 C CA . GLU A 1 81 ? -6.756 6.978 16.538 1.00 95.56 81 GLU A CA 1
ATOM 639 C C . GLU A 1 81 ? -6.788 5.675 15.723 1.00 95.56 81 GLU A C 1
ATOM 641 O O . GLU A 1 81 ? -7.844 5.301 15.210 1.00 95.56 81 GLU A O 1
ATOM 646 N N . MET A 1 82 ? -5.685 4.913 15.682 1.00 96.88 82 MET A N 1
ATOM 647 C CA . MET A 1 82 ? -5.680 3.556 15.114 1.00 96.88 82 MET A CA 1
ATOM 648 C C . MET A 1 82 ? -6.716 2.661 15.803 1.00 96.88 82 MET A C 1
ATOM 650 O O . MET A 1 82 ? -7.516 2.011 15.131 1.00 96.88 82 MET A O 1
ATOM 654 N N . GLU A 1 83 ? -6.720 2.621 17.140 1.00 98.12 83 GLU A N 1
ATOM 655 C CA . GLU A 1 83 ? -7.675 1.817 17.913 1.00 98.12 83 GLU A CA 1
ATOM 656 C C . GLU A 1 83 ? -9.123 2.226 17.623 1.00 98.12 83 GLU A C 1
ATOM 658 O O . GLU A 1 83 ? -9.987 1.363 17.434 1.00 98.12 83 GLU A O 1
ATOM 663 N N . ARG A 1 84 ? -9.381 3.536 17.538 1.00 97.19 84 ARG A N 1
ATOM 664 C CA . ARG A 1 84 ? -10.698 4.090 17.232 1.00 97.19 84 ARG A CA 1
ATOM 665 C C . ARG A 1 84 ? -11.173 3.674 15.846 1.00 97.19 84 ARG A C 1
ATOM 667 O O . ARG A 1 84 ? -12.247 3.093 15.749 1.00 97.19 84 ARG A O 1
ATOM 674 N N . ILE A 1 85 ? -10.384 3.916 14.799 1.00 96.12 85 ILE A N 1
ATOM 675 C CA . ILE A 1 85 ? -10.730 3.574 13.408 1.00 96.12 85 ILE A CA 1
ATOM 676 C C . ILE A 1 85 ? -11.030 2.078 13.283 1.00 96.12 85 ILE A C 1
ATOM 678 O O . ILE A 1 85 ? -12.060 1.690 12.732 1.00 96.12 85 ILE A O 1
ATOM 682 N N . LEU A 1 86 ? -10.162 1.228 13.840 1.00 97.88 86 LEU A N 1
ATOM 683 C CA . LEU A 1 86 ? -10.336 -0.225 13.797 1.00 97.88 86 LEU A CA 1
ATOM 684 C C . LEU A 1 86 ? -11.631 -0.681 14.483 1.00 97.88 86 LEU A C 1
ATOM 686 O O . LEU A 1 86 ? -12.250 -1.649 14.040 1.00 97.88 86 LEU A O 1
ATOM 690 N N . LYS A 1 87 ? -12.030 -0.010 15.568 1.00 97.94 87 LYS A N 1
ATOM 691 C CA . LYS A 1 87 ? -13.222 -0.354 16.347 1.00 97.94 87 LYS A CA 1
ATOM 692 C C . LYS A 1 87 ? -14.500 0.247 15.767 1.00 97.94 87 LYS A C 1
ATOM 694 O O . LYS A 1 87 ? -15.455 -0.483 15.544 1.00 97.94 87 LYS A O 1
ATOM 699 N N . GLU A 1 88 ? -14.536 1.561 15.579 1.00 97.25 88 GLU A N 1
ATOM 700 C CA . GLU A 1 88 ? -15.738 2.303 15.185 1.00 97.25 88 GLU A CA 1
ATOM 701 C C . GLU A 1 88 ? -16.152 2.002 13.750 1.00 97.25 88 GLU A C 1
ATOM 703 O O . GLU A 1 88 ? -17.343 1.935 13.460 1.00 97.25 88 GLU A O 1
ATOM 708 N N . TYR A 1 89 ? -15.180 1.789 12.864 1.00 96.06 89 TYR A N 1
ATOM 709 C CA . TYR A 1 89 ? -15.449 1.516 11.457 1.00 96.06 89 TYR A CA 1
ATOM 710 C C . TYR A 1 89 ? -15.353 0.038 11.101 1.00 96.06 89 TYR A C 1
ATOM 712 O O . TYR A 1 89 ? -15.579 -0.316 9.947 1.00 96.06 89 TYR A O 1
ATOM 720 N N . GLU A 1 90 ? -15.067 -0.828 12.077 1.00 97.06 90 GLU A N 1
ATOM 721 C CA . GLU A 1 90 ? -14.943 -2.279 11.886 1.00 97.06 90 GLU A CA 1
ATOM 722 C C . GLU A 1 90 ? -13.950 -2.630 10.764 1.00 97.06 90 GLU A C 1
ATOM 724 O O . GLU A 1 90 ? -14.163 -3.544 9.966 1.00 97.06 90 GLU A O 1
ATOM 729 N N . ALA A 1 91 ? -12.857 -1.866 10.682 1.00 97.06 91 ALA A N 1
ATOM 730 C CA . ALA A 1 91 ? -11.849 -2.040 9.650 1.00 97.06 91 ALA A CA 1
ATOM 731 C C . ALA A 1 91 ? -11.028 -3.323 9.873 1.00 97.06 91 ALA A C 1
ATOM 733 O O . ALA A 1 91 ? -10.673 -3.698 10.997 1.00 97.06 91 ALA A O 1
ATOM 734 N N . ASP A 1 92 ? -10.656 -3.980 8.774 1.00 97.44 92 ASP A N 1
ATOM 735 C CA . ASP A 1 92 ? -9.849 -5.205 8.792 1.00 97.44 92 ASP A CA 1
ATOM 736 C C . ASP A 1 92 ? -8.345 -4.935 8.953 1.00 97.44 92 ASP A C 1
ATOM 738 O O . ASP A 1 92 ? -7.534 -5.866 8.991 1.00 97.44 92 ASP A O 1
ATOM 742 N N . GLY A 1 93 ? -7.962 -3.664 9.009 1.00 97.00 93 GLY A N 1
ATOM 743 C CA . GLY A 1 93 ? -6.584 -3.215 8.958 1.00 97.00 93 GLY A CA 1
ATOM 744 C C . GLY A 1 93 ? -6.476 -1.731 8.646 1.00 97.00 93 GLY A C 1
ATOM 745 O O . GLY A 1 93 ? -7.482 -1.027 8.621 1.00 97.00 93 GLY A O 1
ATOM 746 N N . LEU A 1 94 ? -5.252 -1.274 8.401 1.00 96.56 94 LEU A N 1
ATOM 747 C CA . LEU A 1 94 ? -4.942 0.114 8.071 1.00 96.56 94 LEU A CA 1
ATOM 748 C C . LEU A 1 94 ? -3.991 0.179 6.877 1.00 96.56 94 LEU A C 1
ATOM 750 O O . LEU A 1 94 ? -3.088 -0.653 6.732 1.00 96.56 94 LEU A O 1
ATOM 754 N N . TYR A 1 95 ? -4.204 1.186 6.037 1.00 95.25 95 TYR A N 1
ATOM 755 C CA . TYR A 1 95 ? -3.300 1.573 4.965 1.00 95.25 95 TYR A CA 1
ATOM 756 C C . TYR A 1 95 ? -2.461 2.768 5.420 1.00 95.25 95 TYR A C 1
ATOM 758 O O . TYR A 1 95 ? -2.983 3.872 5.551 1.00 95.25 95 TYR A O 1
ATOM 766 N N . PHE A 1 96 ? -1.176 2.541 5.683 1.00 94.56 96 PHE A N 1
ATOM 767 C CA . PHE A 1 96 ? -0.221 3.588 6.033 1.00 94.56 96 PHE A CA 1
ATOM 768 C C . PHE A 1 96 ? 0.361 4.216 4.786 1.00 94.56 96 PHE A C 1
ATOM 770 O O . PHE A 1 96 ? 1.120 3.558 4.086 1.00 94.56 96 PHE A O 1
ATOM 777 N N . ASP A 1 97 ? 0.050 5.484 4.541 1.00 88.81 97 ASP A N 1
ATOM 778 C CA . ASP A 1 97 ? 0.748 6.267 3.525 1.00 88.81 97 ASP A CA 1
ATOM 779 C C . ASP A 1 97 ? 1.942 6.990 4.137 1.00 88.81 97 ASP A C 1
ATOM 781 O O . ASP A 1 97 ? 1.797 8.012 4.808 1.00 88.81 97 ASP A O 1
ATOM 785 N N . GLY A 1 98 ? 3.123 6.399 4.003 1.00 85.00 98 GLY A N 1
ATOM 786 C CA . GLY A 1 98 ? 4.308 6.842 4.716 1.00 85.00 98 GLY A CA 1
ATOM 787 C C . GLY A 1 98 ? 4.292 6.468 6.201 1.00 85.00 98 GLY A C 1
ATOM 788 O O . GLY A 1 98 ? 3.333 5.943 6.769 1.00 85.00 98 GLY A O 1
ATOM 789 N N . TRP A 1 99 ? 5.423 6.711 6.851 1.00 82.00 99 TRP A N 1
ATOM 790 C CA . TRP A 1 99 ? 5.646 6.394 8.256 1.00 82.00 99 TRP A CA 1
ATOM 791 C C . TRP A 1 99 ? 6.648 7.382 8.847 1.00 82.00 99 TRP A C 1
ATOM 793 O O . TRP A 1 99 ? 7.449 7.984 8.130 1.00 82.00 99 TRP A O 1
ATOM 803 N N . CYS A 1 100 ? 6.586 7.588 10.162 1.00 73.12 100 CYS A N 1
ATOM 804 C CA . CYS A 1 100 ? 7.434 8.566 10.833 1.00 73.12 100 CYS A CA 1
ATOM 805 C C . CYS A 1 100 ? 8.903 8.140 10.748 1.00 73.12 100 CYS A C 1
ATOM 807 O O . CYS A 1 100 ? 9.332 7.232 11.448 1.00 73.12 100 CYS A O 1
ATOM 809 N N . GLY A 1 101 ? 9.697 8.817 9.933 1.00 64.69 101 GLY A N 1
ATOM 810 C CA . GLY A 1 101 ? 11.140 8.646 9.881 1.00 64.69 101 GLY A CA 1
ATOM 811 C C . GLY A 1 101 ? 11.775 9.993 9.605 1.00 64.69 101 GLY A C 1
ATOM 812 O O . GLY A 1 101 ? 11.342 10.705 8.701 1.00 64.69 101 GLY A O 1
ATOM 813 N N . GLN A 1 102 ? 12.771 10.373 10.398 1.00 66.25 102 GLN A N 1
ATOM 814 C CA . GLN A 1 102 ? 13.619 11.495 10.009 1.00 66.25 102 GLN A CA 1
ATOM 815 C C . GLN A 1 102 ? 14.660 10.952 9.038 1.00 66.25 102 GLN A C 1
ATOM 817 O O . GLN A 1 102 ? 15.066 9.799 9.177 1.00 66.25 102 GLN A O 1
ATOM 822 N N . ARG A 1 103 ? 15.085 11.764 8.063 1.00 73.44 103 ARG A N 1
ATOM 823 C CA . ARG A 1 103 ? 15.990 11.331 6.982 1.00 73.44 103 ARG A CA 1
ATOM 824 C C . ARG A 1 103 ? 17.247 10.609 7.461 1.00 73.44 103 ARG A C 1
ATOM 826 O O . ARG A 1 103 ? 17.771 9.795 6.718 1.00 73.44 103 ARG A O 1
ATOM 833 N N . ASP A 1 104 ? 17.638 10.821 8.713 1.00 77.50 104 ASP A N 1
ATOM 834 C CA . ASP A 1 104 ? 18.837 10.243 9.313 1.00 77.50 104 ASP A CA 1
ATOM 835 C C . ASP A 1 104 ? 18.539 9.298 10.497 1.00 77.50 104 ASP A C 1
ATOM 837 O O . ASP A 1 104 ? 19.462 8.753 11.102 1.00 77.50 104 ASP A O 1
ATOM 841 N N . ASP A 1 105 ? 17.265 9.078 10.850 1.00 84.38 105 ASP A N 1
ATOM 842 C CA . ASP A 1 105 ? 16.870 8.247 11.991 1.00 84.38 105 ASP A CA 1
ATOM 843 C C . ASP A 1 105 ? 15.618 7.398 11.718 1.00 84.38 105 ASP A C 1
ATOM 845 O O . ASP A 1 105 ? 14.480 7.876 11.713 1.00 84.38 105 ASP A O 1
ATOM 849 N N . PHE A 1 106 ? 15.838 6.089 11.568 1.00 88.12 106 PHE A N 1
ATOM 850 C CA . PHE A 1 106 ? 14.775 5.102 11.387 1.00 88.12 106 PHE A CA 1
ATOM 851 C C . PHE A 1 106 ? 14.101 4.670 12.699 1.00 88.12 106 PHE A C 1
ATOM 853 O O . PHE A 1 106 ? 13.062 4.008 12.660 1.00 88.12 106 PHE A O 1
ATOM 860 N N . ARG A 1 107 ? 14.686 4.962 13.869 1.00 90.44 107 ARG A N 1
ATOM 861 C CA . ARG A 1 107 ? 14.223 4.428 15.164 1.00 90.44 107 ARG A CA 1
ATOM 862 C C . ARG A 1 107 ? 12.802 4.874 15.526 1.00 90.44 107 ARG A C 1
ATOM 864 O O . ARG A 1 107 ? 12.053 4.012 15.993 1.00 90.44 107 ARG A O 1
ATOM 871 N N . PRO A 1 108 ? 12.382 6.137 15.292 1.00 89.31 108 PRO A N 1
ATOM 872 C CA . PRO A 1 108 ? 10.988 6.538 15.482 1.00 89.31 108 PRO A CA 1
ATOM 873 C C . PRO A 1 108 ? 10.029 5.685 14.648 1.00 89.31 108 PRO A C 1
ATOM 875 O O . PRO A 1 108 ? 9.023 5.196 15.158 1.00 89.31 108 PRO A O 1
ATOM 878 N N . GLY A 1 109 ? 10.396 5.412 13.399 1.00 90.12 109 GLY A N 1
ATOM 879 C CA . GLY A 1 109 ? 9.594 4.604 12.492 1.00 90.12 109 GLY A CA 1
ATOM 880 C C . GLY A 1 109 ? 9.548 3.136 12.888 1.00 90.12 109 GLY A C 1
ATOM 881 O O . GLY A 1 109 ? 8.489 2.516 12.863 1.00 90.12 109 GLY A O 1
ATOM 882 N N . TYR A 1 110 ? 10.668 2.587 13.357 1.00 92.25 110 TYR A N 1
ATOM 883 C CA . TYR A 1 110 ? 10.702 1.249 13.943 1.00 92.25 110 TYR A CA 1
ATOM 884 C C . TYR A 1 110 ? 9.786 1.140 15.173 1.00 92.25 110 TYR A C 1
ATOM 886 O O . TYR A 1 110 ? 9.038 0.168 15.306 1.00 92.25 110 TYR A O 1
ATOM 894 N N . HIS A 1 111 ? 9.806 2.141 16.060 1.00 93.75 111 HIS A N 1
ATOM 895 C CA . HIS A 1 111 ? 8.924 2.190 17.227 1.00 93.75 111 HIS A CA 1
ATOM 896 C C . HIS A 1 111 ? 7.446 2.257 16.820 1.00 93.75 111 HIS A C 1
ATOM 898 O O . HIS A 1 111 ? 6.648 1.450 17.304 1.00 93.75 111 HIS A O 1
ATOM 904 N N . LEU A 1 112 ? 7.106 3.160 15.894 1.00 94.00 112 LEU A N 1
ATOM 905 C CA . LEU A 1 112 ? 5.769 3.302 15.320 1.00 94.00 112 LEU A CA 1
ATOM 906 C C . LEU A 1 112 ? 5.264 1.969 14.760 1.00 94.00 112 LEU A C 1
ATOM 908 O O . LEU A 1 112 ? 4.198 1.509 15.155 1.00 94.00 112 LEU A O 1
ATOM 912 N N . MET A 1 113 ? 6.040 1.322 13.890 1.00 94.88 113 MET A N 1
ATOM 913 C CA . MET A 1 113 ? 5.632 0.089 13.214 1.00 94.88 113 MET A CA 1
ATOM 914 C C . MET A 1 113 ? 5.435 -1.071 14.195 1.00 94.88 113 MET A C 1
ATOM 916 O O . MET A 1 113 ? 4.445 -1.801 14.110 1.00 94.88 113 MET A O 1
ATOM 920 N N . ARG A 1 114 ? 6.318 -1.204 15.192 1.00 95.94 114 ARG A N 1
ATOM 921 C CA . ARG A 1 114 ? 6.168 -2.207 16.254 1.00 95.94 114 ARG A CA 1
ATOM 922 C C . ARG A 1 114 ? 4.915 -1.962 17.097 1.00 95.94 114 ARG A C 1
ATOM 924 O O . ARG A 1 114 ? 4.215 -2.916 17.442 1.00 95.94 114 ARG A O 1
ATOM 931 N N . ARG A 1 115 ? 4.624 -0.705 17.444 1.00 97.12 115 ARG A N 1
ATOM 932 C CA . ARG A 1 115 ? 3.438 -0.343 18.232 1.00 97.12 115 ARG A CA 1
ATOM 933 C C . ARG A 1 115 ? 2.150 -0.513 17.425 1.00 97.12 115 ARG A C 1
ATOM 935 O O . ARG A 1 115 ? 1.209 -1.108 17.942 1.00 97.12 115 ARG A O 1
ATOM 942 N N . ALA A 1 116 ? 2.142 -0.102 16.158 1.00 96.56 116 ALA A N 1
ATOM 943 C CA . ALA A 1 116 ? 1.033 -0.313 15.232 1.00 96.56 116 ALA A CA 1
ATOM 944 C C . ALA A 1 116 ? 0.717 -1.805 15.068 1.00 96.56 116 ALA A C 1
ATOM 946 O O . ALA A 1 116 ? -0.438 -2.206 15.197 1.00 96.56 116 ALA A O 1
ATOM 947 N N . ARG A 1 117 ? 1.735 -2.662 14.892 1.00 96.38 117 ARG A N 1
ATOM 948 C CA . ARG A 1 117 ? 1.534 -4.118 14.850 1.00 96.38 117 ARG A CA 1
ATOM 949 C C . ARG A 1 117 ? 0.927 -4.664 16.143 1.00 96.38 117 ARG A C 1
ATOM 951 O O . ARG A 1 117 ? 0.065 -5.535 16.077 1.00 96.38 117 ARG A O 1
ATOM 958 N N . ALA A 1 118 ? 1.336 -4.159 17.307 1.00 98.12 118 ALA A N 1
ATOM 959 C CA . ALA A 1 118 ? 0.747 -4.577 18.579 1.00 98.12 118 ALA A CA 1
ATOM 960 C C . ALA A 1 118 ? -0.750 -4.219 18.683 1.00 98.12 118 ALA A C 1
ATOM 962 O O . ALA A 1 118 ? -1.519 -5.018 19.208 1.00 98.12 118 ALA A O 1
ATOM 963 N N . ILE A 1 119 ? -1.158 -3.061 18.155 1.00 98.31 119 ILE A N 1
ATOM 964 C CA . ILE A 1 119 ? -2.561 -2.608 18.116 1.00 98.31 119 ILE A CA 1
ATOM 965 C C . ILE A 1 119 ? -3.382 -3.425 17.109 1.00 98.31 119 ILE A C 1
ATOM 967 O O . ILE A 1 119 ? -4.473 -3.904 17.415 1.00 98.31 119 ILE A O 1
ATOM 971 N N . LEU A 1 120 ? -2.846 -3.621 15.903 1.00 97.31 120 LEU A N 1
ATOM 972 C CA . LEU A 1 120 ? -3.510 -4.363 14.830 1.00 97.31 120 LEU A CA 1
ATOM 973 C C . LEU A 1 120 ? -3.674 -5.850 15.164 1.00 97.31 120 LEU A C 1
ATOM 975 O O . LEU A 1 120 ? -4.677 -6.468 14.789 1.00 97.31 120 LEU A O 1
ATOM 979 N N . GLY A 1 121 ? -2.689 -6.439 15.845 1.00 95.62 121 GLY A N 1
ATOM 980 C CA . GLY A 1 121 ? -2.604 -7.879 16.047 1.00 95.62 121 GLY A CA 1
ATOM 981 C C . GLY A 1 121 ? -2.559 -8.606 14.702 1.00 95.62 121 GLY A C 1
ATOM 982 O O . GLY A 1 121 ? -1.632 -8.418 13.911 1.00 95.62 121 GLY A O 1
ATOM 983 N N . HIS A 1 122 ? -3.586 -9.418 14.439 1.00 93.81 122 HIS A N 1
ATOM 984 C CA . HIS A 1 122 ? -3.744 -10.182 13.194 1.00 93.81 122 HIS A CA 1
ATOM 985 C C . HIS A 1 122 ? -4.383 -9.395 12.039 1.00 93.81 122 HIS A C 1
ATOM 987 O O . HIS A 1 122 ? -4.527 -9.940 10.947 1.00 93.81 122 HIS A O 1
ATOM 993 N N . ARG A 1 123 ? -4.804 -8.147 12.273 1.00 95.81 123 ARG A N 1
ATOM 994 C CA . ARG A 1 123 ? -5.336 -7.270 11.223 1.00 95.81 123 ARG A CA 1
ATOM 995 C C . ARG A 1 123 ? -4.237 -6.828 10.260 1.00 95.81 123 ARG A C 1
ATOM 997 O O . ARG A 1 123 ? -3.053 -6.873 10.587 1.00 95.81 123 ARG A O 1
ATOM 1004 N N . ILE A 1 124 ? -4.645 -6.392 9.074 1.00 95.62 124 ILE A N 1
ATOM 1005 C CA . ILE A 1 124 ? -3.729 -6.060 7.982 1.00 95.62 124 ILE A CA 1
ATOM 1006 C C . ILE A 1 124 ? -3.046 -4.714 8.247 1.00 95.62 124 ILE A C 1
ATOM 1008 O O . ILE A 1 124 ? -3.707 -3.725 8.551 1.00 95.62 124 ILE A O 1
ATOM 1012 N N . LEU A 1 125 ? -1.731 -4.660 8.059 1.00 95.62 125 LEU A N 1
ATOM 1013 C CA . LEU A 1 125 ? -1.002 -3.413 7.843 1.00 95.62 125 LEU A CA 1
ATOM 1014 C C . LEU A 1 125 ? -0.499 -3.383 6.408 1.00 95.62 125 LEU A C 1
ATOM 1016 O O . LEU A 1 125 ? 0.363 -4.177 6.022 1.00 95.62 125 LEU A O 1
ATOM 1020 N N . TYR A 1 126 ? -1.023 -2.450 5.631 1.00 95.06 126 TYR A N 1
ATOM 1021 C CA . TYR A 1 126 ? -0.539 -2.176 4.291 1.00 95.06 126 TYR A CA 1
ATOM 1022 C C . TYR A 1 126 ? 0.284 -0.895 4.351 1.00 95.06 126 TYR A C 1
ATOM 1024 O O . TYR A 1 126 ? -0.269 0.171 4.580 1.00 95.06 126 TYR A O 1
ATOM 1032 N N . LEU A 1 127 ? 1.598 -0.992 4.177 1.00 94.44 127 LEU A N 1
ATOM 1033 C CA . LEU A 1 127 ? 2.502 0.153 4.228 1.00 94.44 127 LEU A CA 1
ATOM 1034 C C . LEU A 1 127 ? 2.818 0.634 2.814 1.00 94.44 127 LEU A C 1
ATOM 1036 O O . LEU A 1 127 ? 3.318 -0.131 2.003 1.00 94.44 127 LEU A O 1
ATOM 1040 N N . HIS A 1 128 ? 2.604 1.903 2.520 1.00 92.75 128 HIS A N 1
ATOM 1041 C CA . HIS A 1 128 ? 3.188 2.590 1.377 1.00 92.75 128 HIS A CA 1
ATOM 1042 C C . HIS A 1 128 ? 4.466 3.273 1.856 1.00 92.75 128 HIS A C 1
ATOM 1044 O O . HIS A 1 128 ? 4.448 4.109 2.756 1.00 92.75 128 HIS A O 1
ATOM 1050 N N . SER A 1 129 ? 5.599 2.866 1.290 1.00 90.38 129 SER A N 1
ATOM 1051 C CA . SER A 1 129 ? 6.896 3.477 1.554 1.00 90.38 129 SER A CA 1
ATOM 1052 C C . SER A 1 129 ? 7.756 3.446 0.300 1.00 90.38 129 SER A C 1
ATOM 1054 O O . SER A 1 129 ? 8.133 2.380 -0.189 1.00 90.38 129 SER A O 1
ATOM 1056 N N . SER A 1 130 ? 8.066 4.626 -0.227 1.00 85.94 130 SER A N 1
ATOM 1057 C CA . SER A 1 130 ? 8.789 4.775 -1.494 1.00 85.94 130 SER A CA 1
ATOM 1058 C C . SER A 1 130 ? 10.191 5.336 -1.321 1.00 85.94 130 SER A C 1
ATOM 1060 O O . SER A 1 130 ? 11.070 5.010 -2.117 1.00 85.94 130 SER A O 1
ATOM 1062 N N . THR A 1 131 ? 10.418 6.152 -0.291 1.00 85.12 131 THR A N 1
ATOM 1063 C CA . THR A 1 131 ? 11.736 6.758 -0.041 1.00 85.12 131 THR A CA 1
ATOM 1064 C C . THR A 1 131 ? 12.139 6.770 1.424 1.00 85.12 131 THR A C 1
ATOM 1066 O O . THR A 1 131 ? 13.250 7.170 1.763 1.00 85.12 131 THR A O 1
ATOM 1069 N N . GLU A 1 132 ? 11.243 6.365 2.313 1.00 84.88 132 GLU A N 1
ATOM 1070 C CA . GLU A 1 132 ? 11.407 6.566 3.738 1.00 84.88 132 GLU A CA 1
ATOM 1071 C C . GLU A 1 132 ? 12.349 5.516 4.347 1.00 84.88 132 GLU A C 1
ATOM 1073 O O . GLU A 1 132 ? 12.338 4.346 3.955 1.00 84.88 132 GLU A O 1
ATOM 1078 N N . PRO A 1 133 ? 13.119 5.903 5.377 1.00 83.56 133 PRO A N 1
ATOM 1079 C CA . PRO A 1 133 ? 13.236 7.264 5.897 1.00 83.56 133 PRO A CA 1
ATOM 1080 C C . PRO A 1 133 ? 14.247 8.108 5.106 1.00 83.56 133 PRO A C 1
ATOM 1082 O O . PRO A 1 133 ? 14.153 9.327 5.122 1.00 83.56 133 PRO A O 1
ATOM 1085 N N . PHE A 1 134 ? 15.184 7.481 4.390 1.00 86.00 134 PHE A N 1
ATOM 1086 C CA . PHE A 1 134 ? 16.422 8.111 3.910 1.00 86.00 134 PH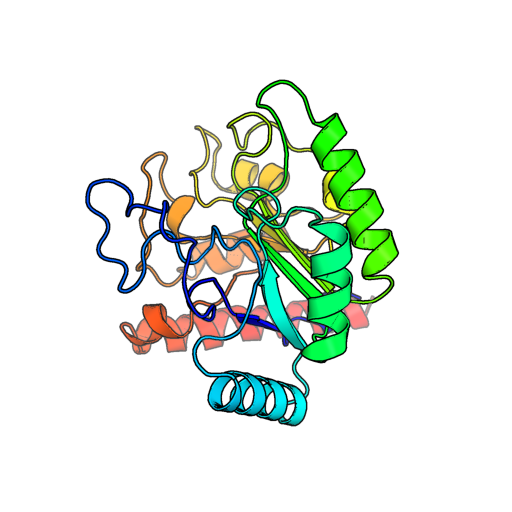E A CA 1
ATOM 1087 C C . PHE A 1 134 ? 16.284 8.991 2.656 1.00 86.00 134 PHE A C 1
ATOM 1089 O O . PHE A 1 134 ? 17.284 9.462 2.119 1.00 86.00 134 PHE A O 1
ATOM 1096 N N . GLY A 1 135 ? 15.071 9.203 2.145 1.00 85.06 135 GLY A N 1
ATOM 1097 C CA . GLY A 1 135 ? 14.849 9.917 0.888 1.00 85.06 135 GLY A CA 1
ATOM 1098 C C . GLY A 1 135 ? 15.403 9.172 -0.333 1.00 85.06 135 GLY A C 1
ATOM 1099 O O . GLY A 1 135 ? 15.737 9.803 -1.331 1.00 85.06 135 GLY A O 1
ATOM 1100 N N . THR A 1 136 ? 15.552 7.845 -0.257 1.00 85.88 136 THR A N 1
ATOM 1101 C CA . THR A 1 136 ? 16.087 7.018 -1.346 1.00 85.88 136 THR A CA 1
ATOM 1102 C C . THR A 1 136 ? 15.504 5.611 -1.318 1.00 85.88 136 THR A C 1
ATOM 1104 O O . THR A 1 136 ? 15.240 5.068 -0.251 1.00 85.88 136 THR A O 1
ATOM 1107 N N . CYS A 1 137 ? 15.363 4.986 -2.489 1.00 83.88 137 CYS A N 1
ATOM 1108 C CA . CYS A 1 137 ? 14.950 3.587 -2.608 1.00 83.88 137 CYS A CA 1
ATOM 1109 C C . CYS A 1 137 ? 16.136 2.595 -2.623 1.00 83.88 137 CYS A C 1
ATOM 1111 O O . CYS A 1 137 ? 15.939 1.383 -2.732 1.00 83.88 137 CYS A O 1
ATOM 1113 N N . ARG A 1 138 ? 17.379 3.104 -2.545 1.00 85.94 138 ARG A N 1
ATOM 1114 C CA . ARG A 1 138 ? 18.620 2.302 -2.562 1.00 85.94 138 ARG A CA 1
ATOM 1115 C C . ARG A 1 138 ? 18.953 1.681 -1.210 1.00 85.94 138 ARG A C 1
ATOM 1117 O O . ARG A 1 138 ? 19.767 0.766 -1.136 1.00 85.94 138 ARG A O 1
ATOM 1124 N N . VAL A 1 139 ? 18.346 2.195 -0.146 1.00 85.50 139 VAL A N 1
ATOM 1125 C CA . VAL A 1 139 ? 18.494 1.691 1.217 1.00 85.50 139 VAL A CA 1
ATOM 1126 C C . VAL A 1 139 ? 17.116 1.260 1.688 1.00 85.50 139 VAL A C 1
ATOM 1128 O O . VAL A 1 139 ? 16.200 2.073 1.725 1.00 85.50 139 VAL A O 1
ATOM 1131 N N . TYR A 1 140 ? 16.972 -0.012 2.051 1.00 81.56 140 TYR A N 1
ATOM 1132 C CA . TYR A 1 140 ? 15.722 -0.560 2.572 1.00 81.56 140 TYR A CA 1
ATOM 1133 C C . TYR A 1 140 ? 15.922 -1.100 3.992 1.00 81.56 140 TYR A C 1
ATOM 1135 O O . TYR A 1 140 ? 17.025 -1.491 4.382 1.00 81.56 140 TYR A O 1
ATOM 1143 N N . LEU A 1 141 ? 14.843 -1.119 4.778 1.00 87.75 141 LEU A N 1
ATOM 1144 C CA . LEU A 1 141 ? 14.872 -1.466 6.200 1.00 87.75 141 LEU A CA 1
ATOM 1145 C C . LEU A 1 141 ? 14.013 -2.707 6.475 1.00 87.75 141 LEU A C 1
ATOM 1147 O O . LEU A 1 141 ? 12.858 -2.589 6.894 1.00 87.75 141 LEU A O 1
ATOM 1151 N N . PRO A 1 142 ? 14.559 -3.921 6.280 1.00 89.62 142 PRO A N 1
ATOM 1152 C CA . PRO A 1 142 ? 13.762 -5.145 6.320 1.00 89.62 142 PRO A CA 1
ATOM 1153 C C . PRO A 1 142 ? 13.123 -5.398 7.685 1.00 89.62 142 PRO A C 1
ATOM 1155 O O . PRO A 1 142 ? 11.998 -5.877 7.768 1.00 89.62 142 PRO A O 1
ATOM 1158 N N . PHE A 1 143 ? 13.810 -5.025 8.764 1.00 90.75 143 PHE A N 1
ATOM 1159 C CA . PHE A 1 143 ? 13.332 -5.199 10.134 1.00 90.75 143 PHE A CA 1
ATOM 1160 C C . PHE A 1 143 ? 12.199 -4.235 10.517 1.00 90.75 143 PHE A C 1
ATOM 1162 O O . PHE A 1 143 ? 11.445 -4.527 11.441 1.00 90.75 143 PHE A O 1
ATOM 1169 N N . VAL A 1 144 ? 12.065 -3.095 9.830 1.00 90.94 144 VAL A N 1
ATOM 1170 C CA . VAL A 1 144 ? 10.882 -2.233 9.961 1.00 90.94 144 VAL A CA 1
ATOM 1171 C C . VAL A 1 144 ? 9.741 -2.848 9.166 1.00 90.94 144 VAL A C 1
ATOM 1173 O O . VAL A 1 144 ? 8.644 -3.034 9.690 1.00 90.94 144 VAL A O 1
ATOM 1176 N N . TYR A 1 145 ? 10.010 -3.185 7.905 1.00 92.12 145 TYR A N 1
ATOM 1177 C CA . TYR A 1 145 ? 9.000 -3.727 7.008 1.00 92.12 145 TYR A CA 1
ATOM 1178 C C . TYR A 1 145 ? 8.432 -5.050 7.511 1.00 92.12 145 TYR A C 1
ATOM 1180 O O . TYR A 1 145 ? 7.263 -5.304 7.278 1.00 92.12 145 TYR A O 1
ATOM 1188 N N . ALA A 1 146 ? 9.176 -5.822 8.306 1.00 93.38 146 ALA A N 1
ATOM 1189 C CA . ALA A 1 146 ? 8.704 -7.068 8.911 1.00 93.38 146 ALA A CA 1
ATOM 1190 C C . ALA A 1 146 ? 7.458 -6.943 9.806 1.00 93.38 146 ALA A C 1
ATOM 1192 O O . ALA A 1 146 ? 6.845 -7.952 10.149 1.00 93.38 146 ALA A O 1
ATOM 1193 N N . TYR A 1 147 ? 7.066 -5.724 10.184 1.00 94.19 147 TYR A N 1
ATOM 1194 C CA . TYR A 1 147 ? 5.819 -5.468 10.901 1.00 94.19 147 TYR A CA 1
ATOM 1195 C C . TYR A 1 147 ? 4.621 -5.198 9.982 1.00 94.19 147 TYR A C 1
ATOM 1197 O O . TYR A 1 147 ? 3.505 -5.105 10.490 1.00 94.19 147 TYR A O 1
ATOM 1205 N N . ALA A 1 148 ? 4.811 -5.057 8.670 1.00 94.25 148 ALA A N 1
ATOM 1206 C CA . ALA A 1 148 ? 3.740 -4.910 7.689 1.00 94.25 148 ALA A CA 1
ATOM 1207 C C . ALA A 1 148 ? 3.327 -6.269 7.097 1.00 94.25 148 ALA A C 1
ATOM 1209 O O . ALA A 1 148 ? 4.048 -7.253 7.210 1.00 94.25 148 ALA A O 1
ATOM 1210 N N . ASP A 1 149 ? 2.159 -6.330 6.463 1.00 94.44 149 ASP A N 1
ATOM 1211 C CA . ASP A 1 149 ? 1.737 -7.484 5.657 1.00 94.44 149 ASP A CA 1
ATOM 1212 C C . ASP A 1 149 ? 2.032 -7.242 4.170 1.00 94.44 149 ASP A C 1
ATOM 1214 O O . ASP A 1 149 ? 2.442 -8.151 3.444 1.00 94.44 149 ASP A O 1
ATOM 1218 N N . PHE A 1 150 ? 1.866 -5.991 3.733 1.00 93.88 150 PHE A N 1
ATOM 1219 C CA . PHE A 1 150 ? 2.123 -5.522 2.374 1.00 93.88 150 PHE A CA 1
ATOM 1220 C C . PHE A 1 150 ? 2.995 -4.272 2.414 1.00 93.88 150 PHE A C 1
ATOM 1222 O O . PHE A 1 150 ? 2.801 -3.422 3.284 1.00 93.88 150 PHE A O 1
ATOM 1229 N N . VAL A 1 151 ? 3.910 -4.144 1.452 1.00 93.94 151 VAL A N 1
ATOM 1230 C CA . VAL A 1 151 ? 4.708 -2.928 1.257 1.00 93.94 151 VAL A CA 1
ATOM 1231 C C . VAL A 1 151 ? 4.568 -2.453 -0.183 1.00 93.94 151 VAL A C 1
ATOM 1233 O O . VAL A 1 151 ? 5.076 -3.100 -1.094 1.00 93.94 151 VAL A O 1
ATOM 1236 N N . LEU A 1 152 ? 3.878 -1.335 -0.397 1.00 92.69 152 LEU A N 1
ATOM 1237 C CA . LEU A 1 152 ? 3.813 -0.621 -1.667 1.00 92.69 152 LEU A CA 1
ATOM 1238 C C . LEU A 1 152 ? 4.990 0.337 -1.785 1.00 92.69 152 LEU A C 1
ATOM 1240 O O . LEU A 1 152 ? 5.137 1.242 -0.973 1.00 92.69 152 LEU A O 1
ATOM 1244 N N . SER A 1 153 ? 5.821 0.130 -2.800 1.00 90.88 153 SER A N 1
ATOM 1245 C CA . SER A 1 153 ? 7.025 0.931 -3.015 1.00 90.88 153 SER A CA 1
ATOM 1246 C C . SER A 1 153 ? 7.232 1.265 -4.486 1.00 90.88 153 SER A C 1
ATOM 1248 O O . SER A 1 153 ? 6.633 0.649 -5.377 1.00 90.88 153 SER A O 1
ATOM 1250 N N . GLY A 1 154 ? 8.106 2.237 -4.734 1.00 88.62 154 GLY A N 1
ATOM 1251 C CA . GLY A 1 154 ? 8.547 2.619 -6.068 1.00 88.62 154 GLY A CA 1
ATOM 1252 C C . GLY A 1 154 ? 7.916 3.870 -6.656 1.00 88.62 154 GLY A C 1
ATOM 1253 O O . GLY A 1 154 ? 8.203 4.197 -7.805 1.00 88.62 154 GLY A O 1
ATOM 1254 N N . GLU A 1 155 ? 7.079 4.586 -5.912 1.00 87.25 155 GLU A N 1
ATOM 1255 C CA . GLU A 1 155 ? 6.455 5.814 -6.415 1.00 87.25 155 GLU A CA 1
ATOM 1256 C C . GLU A 1 155 ? 7.479 6.894 -6.795 1.00 87.25 155 GLU A C 1
ATOM 1258 O O . GLU A 1 155 ? 7.267 7.665 -7.726 1.00 87.25 155 GLU A O 1
ATOM 1263 N N . ALA A 1 156 ? 8.607 6.937 -6.093 1.00 83.44 156 ALA A N 1
ATOM 1264 C CA . ALA A 1 156 ? 9.623 7.968 -6.265 1.00 83.44 156 ALA A CA 1
ATOM 1265 C C . ALA A 1 156 ? 10.702 7.622 -7.306 1.00 83.44 156 ALA A C 1
ATOM 1267 O O . ALA A 1 156 ? 11.750 8.263 -7.334 1.00 83.44 156 ALA A O 1
ATOM 1268 N N . GLY A 1 157 ? 10.486 6.599 -8.134 1.00 86.50 157 GLY A N 1
ATOM 1269 C CA . GLY A 1 157 ? 11.473 6.169 -9.122 1.00 86.50 157 GLY A CA 1
ATOM 1270 C C . GLY A 1 157 ? 12.434 5.101 -8.614 1.00 86.50 157 GLY A C 1
ATOM 1271 O O . GLY A 1 157 ? 12.235 4.482 -7.566 1.00 86.50 157 GLY A O 1
ATOM 1272 N N . ARG A 1 158 ? 13.476 4.856 -9.416 1.00 88.38 158 ARG A N 1
ATOM 1273 C CA . ARG A 1 158 ? 14.476 3.796 -9.187 1.00 88.38 158 ARG A CA 1
ATOM 1274 C C . ARG A 1 158 ? 15.798 4.307 -8.635 1.00 88.38 158 ARG A C 1
ATOM 1276 O O . ARG A 1 158 ? 16.645 3.494 -8.277 1.00 88.38 158 ARG A O 1
ATOM 1283 N N . PHE A 1 159 ? 15.992 5.625 -8.563 1.00 87.06 159 PHE A N 1
ATOM 1284 C CA . PHE A 1 159 ? 17.222 6.242 -8.058 1.00 87.06 159 PHE A CA 1
ATOM 1285 C C . PHE A 1 159 ? 18.482 5.695 -8.765 1.00 87.06 159 PHE A C 1
ATOM 1287 O O . PHE A 1 159 ? 19.499 5.406 -8.122 1.00 87.06 159 PHE A O 1
ATOM 1294 N N . GLY A 1 160 ? 18.395 5.526 -10.091 1.00 87.81 160 GLY A N 1
ATOM 1295 C CA . GLY A 1 160 ? 19.466 4.990 -10.934 1.00 87.81 160 GLY A CA 1
ATOM 1296 C C . GLY A 1 160 ? 19.691 3.474 -10.852 1.00 87.81 160 GLY A C 1
ATOM 1297 O O . GLY A 1 160 ? 20.694 2.998 -11.378 1.00 87.81 160 GLY A O 1
ATOM 1298 N N . LEU A 1 161 ? 18.814 2.709 -10.190 1.00 88.75 161 LEU A N 1
ATOM 1299 C CA . LEU A 1 161 ? 18.856 1.241 -10.204 1.00 88.75 161 LEU A CA 1
ATOM 1300 C C . LEU A 1 161 ? 18.250 0.682 -11.496 1.00 88.75 161 LEU A C 1
ATOM 1302 O O . LEU A 1 161 ? 17.214 1.157 -11.971 1.00 88.75 161 LEU A O 1
ATOM 1306 N N . GLU A 1 162 ? 18.829 -0.397 -12.019 1.00 91.06 162 GLU A N 1
ATOM 1307 C CA . GLU A 1 162 ? 18.220 -1.160 -13.111 1.00 91.06 162 GLU A CA 1
ATOM 1308 C C . GLU A 1 162 ? 16.908 -1.821 -12.671 1.00 91.06 162 GLU A C 1
ATOM 1310 O O . GLU A 1 162 ? 16.705 -2.109 -11.492 1.00 91.06 162 GLU A O 1
ATOM 1315 N N . LEU A 1 163 ? 15.990 -2.071 -13.614 1.00 90.44 163 LEU A N 1
ATOM 1316 C CA . LEU A 1 163 ? 14.629 -2.521 -13.288 1.00 90.44 163 LEU A CA 1
ATOM 1317 C C . LEU A 1 163 ? 14.608 -3.811 -12.451 1.00 90.44 163 LEU A C 1
ATOM 1319 O O . LEU A 1 163 ? 13.879 -3.892 -11.466 1.00 90.44 163 LEU A O 1
ATOM 1323 N N . GLU A 1 164 ? 15.389 -4.824 -12.831 1.00 92.38 164 GLU A N 1
ATOM 1324 C CA . GLU A 1 164 ? 15.421 -6.094 -12.097 1.00 92.38 164 GLU A CA 1
ATOM 1325 C C . GLU A 1 164 ? 16.048 -5.932 -10.705 1.00 92.38 164 GLU A C 1
ATOM 1327 O O . GLU A 1 164 ? 15.521 -6.470 -9.732 1.00 92.38 164 GLU A O 1
ATOM 1332 N N . GLU A 1 165 ? 17.121 -5.144 -10.590 1.00 91.75 165 GLU A N 1
ATOM 1333 C CA . GLU A 1 165 ? 17.767 -4.835 -9.311 1.00 91.75 165 GLU A CA 1
ATOM 1334 C C . GLU A 1 165 ? 16.795 -4.116 -8.366 1.00 91.75 165 GLU A C 1
ATOM 1336 O O . GLU A 1 165 ? 16.614 -4.524 -7.217 1.00 91.75 165 GLU A O 1
ATOM 1341 N N . PHE A 1 166 ? 16.101 -3.106 -8.886 1.00 91.88 166 PHE A N 1
ATOM 1342 C CA . PHE A 1 166 ? 15.067 -2.364 -8.181 1.00 91.88 166 PHE A CA 1
ATOM 1343 C C . PHE A 1 166 ? 13.927 -3.278 -7.704 1.00 91.88 166 PHE A C 1
ATOM 1345 O O . PHE A 1 166 ? 13.571 -3.281 -6.525 1.00 91.88 166 PHE A O 1
ATOM 1352 N N . LEU A 1 167 ? 13.368 -4.110 -8.587 1.00 93.06 167 LEU A N 1
ATOM 1353 C CA . LEU A 1 167 ? 12.279 -5.013 -8.209 1.00 93.06 167 LEU A CA 1
ATOM 1354 C C . LEU A 1 167 ? 12.727 -6.031 -7.161 1.00 93.06 167 LEU A C 1
ATOM 1356 O O . LEU A 1 167 ? 11.985 -6.293 -6.215 1.00 93.06 167 LEU A O 1
ATOM 1360 N N . ARG A 1 168 ? 13.936 -6.579 -7.300 1.00 91.44 168 ARG A N 1
ATOM 1361 C CA . ARG A 1 168 ? 14.465 -7.603 -6.400 1.00 91.44 168 ARG A CA 1
ATOM 1362 C C . ARG A 1 168 ? 14.781 -7.063 -5.009 1.00 91.44 168 ARG A C 1
ATOM 1364 O O . ARG A 1 168 ? 14.411 -7.704 -4.029 1.00 91.44 168 ARG A O 1
ATOM 1371 N N . TYR A 1 169 ? 15.478 -5.933 -4.914 1.00 88.25 169 TYR A N 1
ATOM 1372 C CA . TYR A 1 169 ? 16.014 -5.454 -3.637 1.00 88.25 169 TYR A CA 1
ATOM 1373 C C . TYR A 1 169 ? 15.151 -4.387 -2.968 1.00 88.25 169 TYR A C 1
ATOM 1375 O O . TYR A 1 169 ? 15.132 -4.320 -1.742 1.00 88.25 169 TYR A O 1
ATOM 1383 N N . THR A 1 170 ? 14.407 -3.594 -3.738 1.00 89.88 170 THR A N 1
ATOM 1384 C CA . THR A 1 170 ? 13.569 -2.521 -3.190 1.00 89.88 170 THR A CA 1
ATOM 1385 C C . THR A 1 170 ? 12.121 -2.975 -3.014 1.00 89.88 170 THR A C 1
ATOM 1387 O O . THR A 1 170 ? 11.533 -2.756 -1.957 1.00 89.88 170 THR A O 1
ATOM 1390 N N . VAL A 1 171 ? 11.529 -3.635 -4.017 1.00 92.62 171 VAL A N 1
ATOM 1391 C CA . VAL A 1 171 ? 10.076 -3.899 -4.016 1.00 92.62 171 VAL A CA 1
ATOM 1392 C C . VAL A 1 171 ? 9.710 -5.277 -3.472 1.00 92.62 171 VAL A C 1
ATOM 1394 O O . VAL A 1 171 ? 8.747 -5.380 -2.728 1.00 92.62 171 VAL A O 1
ATOM 1397 N N . SER A 1 172 ? 10.443 -6.336 -3.828 1.00 92.12 172 SER A N 1
ATOM 1398 C CA . SER A 1 172 ? 10.036 -7.740 -3.636 1.00 92.12 172 SER A CA 1
ATOM 1399 C C . SER A 1 172 ? 9.645 -8.106 -2.209 1.00 92.12 172 SER A C 1
ATOM 1401 O O . SER A 1 172 ? 8.641 -8.790 -2.001 1.00 92.12 172 SER A O 1
ATOM 1403 N N . GLN A 1 173 ? 10.465 -7.694 -1.236 1.00 90.44 173 GLN A N 1
ATOM 1404 C CA . GLN A 1 173 ? 10.365 -8.080 0.176 1.00 90.44 173 GLN A CA 1
ATOM 1405 C C . GLN A 1 173 ? 10.409 -9.600 0.468 1.00 90.44 173 GLN A C 1
ATOM 1407 O O . GLN A 1 173 ? 10.457 -10.025 1.630 1.00 90.44 173 GLN A O 1
ATOM 1412 N N . TYR A 1 174 ? 10.459 -10.435 -0.572 1.00 88.75 174 TYR A N 1
ATOM 1413 C CA . TYR A 1 174 ? 10.448 -11.886 -0.494 1.00 88.75 174 TYR A CA 1
ATOM 1414 C C . TYR A 1 174 ? 11.683 -12.420 0.236 1.00 88.75 174 TYR A C 1
ATOM 1416 O O . TYR A 1 174 ? 12.809 -12.067 -0.099 1.00 88.75 174 TYR A O 1
ATOM 1424 N N . GLN A 1 175 ? 11.460 -13.275 1.242 1.00 84.50 175 GLN A N 1
ATOM 1425 C CA . GLN A 1 175 ? 12.490 -13.854 2.129 1.00 84.50 175 GLN A CA 1
ATOM 1426 C C . GLN A 1 175 ? 13.331 -12.837 2.923 1.00 84.50 175 GLN A C 1
ATOM 1428 O O . GLN A 1 175 ? 14.268 -13.227 3.614 1.00 84.50 175 GLN A O 1
ATOM 1433 N N . VAL A 1 176 ? 12.980 -11.551 2.862 1.00 87.69 176 VAL A N 1
ATOM 1434 C CA . VAL A 1 176 ? 13.744 -10.461 3.475 1.00 87.69 176 VAL A CA 1
ATOM 1435 C C . VAL A 1 176 ? 12.992 -9.869 4.665 1.00 87.69 176 VAL A C 1
ATOM 1437 O O . VAL A 1 176 ? 13.528 -9.830 5.768 1.00 87.69 176 VAL A O 1
ATOM 1440 N N . SER A 1 177 ? 11.736 -9.456 4.467 1.00 88.50 177 SER A N 1
ATOM 1441 C CA . SER A 1 177 ? 10.882 -8.908 5.534 1.00 88.50 177 SER A CA 1
ATOM 1442 C C . SER A 1 177 ? 9.616 -9.736 5.780 1.00 88.50 177 SER A C 1
ATOM 1444 O O . SER A 1 177 ? 8.812 -9.388 6.630 1.00 88.50 177 SER A O 1
ATOM 1446 N N . ASN A 1 178 ? 9.434 -10.862 5.077 1.00 83.56 178 ASN A N 1
ATOM 1447 C CA . ASN A 1 178 ? 8.222 -11.698 5.144 1.00 83.56 178 ASN A CA 1
ATOM 1448 C C . ASN A 1 178 ? 6.919 -10.937 4.811 1.00 83.56 178 ASN A C 1
ATOM 1450 O O . ASN A 1 178 ? 5.830 -11.353 5.203 1.00 83.56 178 ASN A O 1
ATOM 1454 N N . THR A 1 179 ? 7.034 -9.844 4.057 1.00 91.12 179 THR A N 1
ATOM 1455 C CA . THR A 1 179 ? 5.898 -9.067 3.555 1.00 91.12 179 THR A CA 1
ATOM 1456 C C . THR A 1 179 ? 5.678 -9.321 2.071 1.00 91.12 179 THR A C 1
ATOM 1458 O O . THR A 1 179 ? 6.547 -9.849 1.372 1.00 91.12 179 THR A O 1
ATOM 1461 N N . VAL A 1 180 ? 4.493 -8.970 1.578 1.00 92.75 180 VAL A N 1
ATOM 1462 C CA . VAL A 1 180 ? 4.198 -8.987 0.145 1.00 92.75 180 VAL A CA 1
ATOM 1463 C C . VAL A 1 180 ? 4.623 -7.656 -0.468 1.00 92.75 180 VAL A C 1
ATOM 1465 O O . VAL A 1 180 ? 4.026 -6.616 -0.191 1.00 92.75 180 VAL A O 1
ATOM 1468 N N . GLY A 1 181 ? 5.626 -7.708 -1.341 1.00 93.50 181 GLY A N 1
ATOM 1469 C CA . GLY A 1 181 ? 6.057 -6.575 -2.148 1.00 93.50 181 GLY A CA 1
ATOM 1470 C C . GLY A 1 181 ? 5.024 -6.165 -3.192 1.00 93.50 181 GLY A C 1
ATOM 1471 O O . GLY A 1 181 ? 4.717 -6.931 -4.109 1.00 93.50 181 GLY A O 1
ATOM 1472 N N . MET A 1 182 ? 4.508 -4.946 -3.073 1.00 93.50 182 MET A N 1
ATOM 1473 C CA . MET A 1 182 ? 3.553 -4.331 -3.988 1.00 93.50 182 MET A CA 1
ATOM 1474 C C . MET A 1 182 ? 4.261 -3.241 -4.803 1.00 93.50 182 MET A C 1
ATOM 1476 O O . MET A 1 182 ? 4.926 -2.361 -4.261 1.00 93.50 182 MET A O 1
ATOM 1480 N N . TRP A 1 183 ? 4.119 -3.279 -6.124 1.00 91.88 183 TRP A N 1
ATOM 1481 C CA . TRP A 1 183 ? 4.761 -2.327 -7.022 1.00 91.88 183 TRP A CA 1
ATOM 1482 C C . TRP A 1 183 ? 3.852 -1.147 -7.340 1.00 91.88 183 TRP A C 1
ATOM 1484 O O . TRP A 1 183 ? 2.820 -1.296 -8.005 1.00 91.88 183 TRP A O 1
ATOM 1494 N N . CYS A 1 184 ? 4.292 0.038 -6.928 1.00 89.25 184 CYS A N 1
ATOM 1495 C CA . CYS A 1 184 ? 3.756 1.317 -7.360 1.00 89.25 184 CYS A CA 1
ATOM 1496 C C . CYS A 1 184 ? 4.270 1.659 -8.773 1.00 89.25 184 CYS A C 1
ATOM 1498 O O . CYS A 1 184 ? 5.142 2.501 -8.965 1.00 89.25 184 CYS A O 1
ATOM 1500 N N . HIS A 1 185 ? 3.752 0.939 -9.774 1.00 85.69 185 HIS A N 1
ATOM 1501 C CA . HIS A 1 185 ? 4.301 0.884 -11.138 1.00 85.69 185 HIS A CA 1
ATOM 1502 C C . HIS A 1 185 ? 4.536 2.249 -11.804 1.00 85.69 185 HIS A C 1
ATOM 1504 O O . HIS A 1 185 ? 5.506 2.410 -12.539 1.00 85.69 185 HIS A O 1
ATOM 1510 N N . TYR A 1 186 ? 3.663 3.230 -11.565 1.00 78.75 186 TYR A N 1
ATOM 1511 C CA . TYR A 1 186 ? 3.701 4.510 -12.275 1.00 78.75 186 TYR A CA 1
ATOM 1512 C C . TYR A 1 186 ? 4.924 5.371 -11.962 1.00 78.75 186 TYR A C 1
ATOM 1514 O O . TYR A 1 186 ? 5.397 6.105 -12.822 1.00 78.75 186 TYR A O 1
ATOM 1522 N N . GLY A 1 187 ? 5.429 5.307 -10.736 1.00 73.31 187 GLY A N 1
ATOM 1523 C CA . GLY A 1 187 ? 6.581 6.095 -10.329 1.00 73.31 187 GLY A CA 1
ATOM 1524 C C . GLY A 1 187 ? 7.906 5.480 -10.748 1.00 73.31 187 GLY A C 1
ATOM 1525 O O . GLY A 1 187 ? 8.882 6.189 -10.928 1.00 73.31 187 GLY A O 1
ATOM 1526 N N . SER A 1 188 ? 7.951 4.156 -10.929 1.00 74.19 188 SER A N 1
ATOM 1527 C CA . SER A 1 188 ? 9.215 3.408 -10.990 1.00 74.19 188 SER A CA 1
ATOM 1528 C C . SER A 1 188 ? 9.743 3.127 -12.393 1.00 74.19 188 SER A C 1
ATOM 1530 O O . SER A 1 188 ? 10.743 2.423 -12.534 1.00 74.19 188 SER A O 1
ATOM 1532 N N . TRP A 1 189 ? 9.078 3.588 -13.451 1.00 70.56 189 TRP A N 1
ATOM 1533 C CA . TRP A 1 189 ? 9.554 3.310 -14.809 1.00 70.56 189 TRP A CA 1
ATOM 1534 C C . TRP A 1 189 ? 10.718 4.230 -15.220 1.00 70.56 189 TRP A C 1
ATOM 1536 O O . TRP A 1 189 ? 11.626 3.801 -15.937 1.00 70.56 189 TRP A O 1
ATOM 1546 N N . SER A 1 190 ? 10.764 5.447 -14.682 1.00 63.47 190 SER A N 1
ATOM 1547 C CA . SER A 1 190 ? 11.779 6.468 -14.961 1.00 63.47 190 SER A CA 1
ATOM 1548 C C . SER A 1 190 ? 12.374 7.038 -13.676 1.00 63.47 190 SER A C 1
ATOM 1550 O O . SER A 1 190 ? 11.779 6.924 -12.609 1.00 63.47 190 SER A O 1
ATOM 1552 N N . ASP A 1 191 ? 13.530 7.695 -13.787 1.00 64.12 191 ASP A N 1
ATOM 1553 C CA . ASP A 1 191 ? 14.057 8.563 -12.721 1.00 64.12 191 ASP A CA 1
ATOM 1554 C C . ASP A 1 191 ? 13.274 9.893 -12.605 1.00 64.12 191 ASP A C 1
ATOM 1556 O O . ASP A 1 191 ? 13.553 10.712 -11.735 1.00 64.12 191 ASP A O 1
ATOM 1560 N N . GLU A 1 192 ? 12.271 10.092 -13.465 1.00 58.53 192 GLU A N 1
ATOM 1561 C CA . GLU A 1 192 ? 11.347 11.227 -13.455 1.00 58.53 192 GLU A CA 1
ATOM 1562 C C . GLU A 1 192 ? 10.053 10.876 -12.692 1.00 58.53 192 GLU A C 1
ATOM 1564 O O . GLU A 1 192 ? 9.508 9.785 -12.909 1.00 58.53 192 GLU A O 1
ATOM 1569 N N . PRO A 1 193 ? 9.517 11.773 -11.845 1.00 50.56 193 PRO A N 1
ATOM 1570 C CA . PRO A 1 193 ? 8.281 11.531 -11.105 1.00 50.56 193 PRO A CA 1
ATOM 1571 C C . PRO A 1 193 ? 7.034 11.512 -12.013 1.00 50.56 193 PRO A C 1
ATOM 1573 O O . PRO A 1 193 ? 6.860 12.376 -12.870 1.00 50.56 193 PRO A O 1
ATOM 1576 N N . GLY A 1 194 ? 6.101 10.584 -11.750 1.00 52.28 194 GLY A N 1
ATOM 1577 C CA . GLY A 1 194 ? 4.670 10.831 -11.999 1.00 52.28 194 GLY A CA 1
ATOM 1578 C C . GLY A 1 194 ? 3.987 10.237 -13.243 1.00 52.28 194 GLY A C 1
ATOM 1579 O O . GLY A 1 194 ? 3.047 10.847 -13.754 1.00 52.28 194 GLY A O 1
ATOM 1580 N N . TYR A 1 195 ? 4.320 9.032 -13.720 1.00 57.44 195 TYR A N 1
ATOM 1581 C CA . TYR A 1 195 ? 3.574 8.415 -14.840 1.00 57.44 195 TYR A CA 1
ATOM 1582 C C . TYR A 1 195 ? 2.285 7.703 -14.404 1.00 57.44 195 TYR A C 1
ATOM 1584 O O . TYR A 1 195 ? 2.099 6.512 -14.656 1.00 57.44 195 TYR A O 1
ATOM 1592 N N . HIS A 1 196 ? 1.366 8.417 -13.747 1.00 64.69 196 HIS A N 1
ATOM 1593 C CA . HIS A 1 196 ? 0.175 7.860 -13.080 1.00 64.69 196 HIS A CA 1
ATOM 1594 C C . HIS A 1 196 ? -0.818 7.102 -13.990 1.00 64.69 196 HIS A C 1
ATOM 1596 O O . HIS A 1 196 ? -1.814 6.586 -13.493 1.00 64.69 196 HIS A O 1
ATOM 1602 N N . HIS A 1 197 ? -0.613 7.025 -15.311 1.00 74.31 197 HIS A N 1
ATOM 1603 C CA . HIS A 1 197 ? -1.642 6.628 -16.286 1.00 74.31 197 HIS A CA 1
ATOM 1604 C C . HIS A 1 197 ? -1.208 5.528 -17.260 1.00 74.31 197 HIS A C 1
ATOM 1606 O O . HIS A 1 197 ? -1.511 5.599 -18.448 1.00 74.31 197 HIS A O 1
ATOM 1612 N N . ILE A 1 198 ? -0.497 4.506 -16.781 1.00 82.19 198 ILE A N 1
ATOM 1613 C CA . ILE A 1 198 ? -0.032 3.407 -17.638 1.00 82.19 198 ILE A CA 1
ATOM 1614 C C . ILE A 1 198 ? -0.431 2.062 -17.037 1.00 82.19 198 ILE A C 1
ATOM 1616 O O . ILE A 1 198 ? -0.114 1.760 -15.884 1.00 82.19 198 ILE A O 1
ATOM 1620 N N . VAL A 1 199 ? -1.096 1.238 -17.848 1.00 88.44 199 VAL A N 1
ATOM 1621 C CA . VAL A 1 199 ? -1.360 -0.168 -17.527 1.00 88.44 199 VAL A CA 1
ATOM 1622 C C . VAL A 1 199 ? -0.085 -0.989 -17.788 1.00 88.44 199 VAL A C 1
ATOM 1624 O O . VAL A 1 199 ? 0.473 -0.887 -18.884 1.00 88.44 199 VAL A O 1
ATOM 1627 N N . PRO A 1 200 ? 0.394 -1.820 -16.839 1.00 90.50 200 PRO A N 1
ATOM 1628 C CA . PRO A 1 200 ? 1.632 -2.583 -17.004 1.00 90.50 200 PRO A CA 1
ATOM 1629 C C . PRO A 1 200 ? 1.629 -3.487 -18.242 1.00 90.50 200 PRO A C 1
ATOM 1631 O O . PRO A 1 200 ? 0.671 -4.227 -18.493 1.00 90.50 200 PRO A O 1
ATOM 1634 N N . LYS A 1 201 ? 2.718 -3.457 -19.014 1.00 92.00 201 LYS A N 1
ATOM 1635 C CA . LYS A 1 201 ? 2.934 -4.329 -20.180 1.00 92.00 201 LYS A CA 1
ATOM 1636 C C . LYS A 1 201 ? 3.222 -5.773 -19.757 1.00 92.00 201 LYS A C 1
ATOM 1638 O O . LYS A 1 201 ? 3.579 -6.028 -18.609 1.00 92.00 201 LYS A O 1
ATOM 1643 N N . THR A 1 202 ? 3.110 -6.709 -20.698 1.00 94.38 202 THR A N 1
ATOM 1644 C CA . THR A 1 202 ? 3.405 -8.138 -20.485 1.00 94.38 202 THR A CA 1
ATOM 1645 C C . THR A 1 202 ? 4.816 -8.356 -19.933 1.00 94.38 202 THR A C 1
ATOM 1647 O O . THR A 1 202 ? 4.981 -9.051 -18.937 1.00 94.38 202 THR A O 1
ATOM 1650 N N . GLU A 1 203 ? 5.817 -7.664 -20.482 1.00 93.31 203 GLU A N 1
ATOM 1651 C CA . GLU A 1 203 ? 7.207 -7.726 -20.003 1.00 93.31 203 GLU A CA 1
ATOM 1652 C C . GLU A 1 203 ? 7.357 -7.294 -18.530 1.00 93.31 203 GLU A C 1
ATOM 1654 O O . GLU A 1 203 ? 8.093 -7.913 -17.761 1.00 93.31 203 GLU A O 1
ATOM 1659 N N . HIS A 1 204 ? 6.600 -6.281 -18.090 1.00 92.38 204 HIS A N 1
ATOM 1660 C CA . HIS A 1 204 ? 6.592 -5.837 -16.693 1.00 92.38 204 HIS A CA 1
ATOM 1661 C C . HIS A 1 204 ? 5.865 -6.836 -15.790 1.00 92.38 204 HIS A C 1
ATOM 1663 O O . HIS A 1 204 ? 6.285 -7.044 -14.652 1.00 92.38 204 HIS A O 1
ATOM 1669 N N . ILE A 1 205 ? 4.798 -7.471 -16.292 1.00 93.62 205 ILE A N 1
ATOM 1670 C CA . ILE A 1 205 ? 4.102 -8.556 -15.590 1.00 93.62 205 ILE A CA 1
ATOM 1671 C C . ILE A 1 205 ? 5.062 -9.710 -15.310 1.00 93.62 205 ILE A C 1
ATOM 1673 O O . ILE A 1 205 ? 5.194 -10.139 -14.162 1.00 93.62 205 ILE A O 1
ATOM 1677 N N . GLU A 1 206 ? 5.764 -10.173 -16.340 1.00 94.94 206 GLU A N 1
ATOM 1678 C CA . GLU A 1 206 ? 6.733 -11.261 -16.232 1.00 94.94 206 GLU A CA 1
ATOM 1679 C C . GLU A 1 206 ? 7.876 -10.910 -15.275 1.00 94.94 206 GLU A C 1
ATOM 1681 O O . GLU A 1 206 ? 8.213 -11.710 -14.398 1.00 94.94 206 GLU A O 1
ATOM 1686 N N . MET A 1 207 ? 8.438 -9.702 -15.393 1.00 94.31 207 MET A N 1
ATOM 1687 C CA . MET A 1 207 ? 9.539 -9.249 -14.543 1.00 94.31 207 MET A CA 1
ATOM 1688 C C . MET A 1 207 ? 9.129 -9.141 -13.069 1.00 94.31 207 MET A C 1
ATOM 1690 O O . MET A 1 207 ? 9.862 -9.596 -12.187 1.00 94.31 207 MET A O 1
ATOM 1694 N N . ALA A 1 208 ? 7.948 -8.580 -12.790 1.00 94.56 208 ALA A N 1
ATOM 1695 C CA . ALA A 1 208 ? 7.433 -8.458 -11.431 1.00 94.56 208 ALA A CA 1
ATOM 1696 C C . ALA A 1 208 ? 7.213 -9.838 -10.799 1.00 94.56 208 ALA A C 1
ATOM 1698 O O . ALA A 1 208 ? 7.703 -10.112 -9.703 1.00 94.56 208 ALA A O 1
ATOM 1699 N N . LEU A 1 209 ? 6.524 -10.739 -11.505 1.00 94.19 209 LEU A N 1
ATOM 1700 C CA . LEU A 1 209 ? 6.200 -12.061 -10.974 1.00 94.19 209 LEU A CA 1
ATOM 1701 C C . LEU A 1 209 ? 7.445 -12.931 -10.773 1.00 94.19 209 LEU A C 1
ATOM 1703 O O . LEU A 1 209 ? 7.536 -13.605 -9.744 1.00 94.19 209 LEU A O 1
ATOM 1707 N N . ARG A 1 210 ? 8.429 -12.850 -11.682 1.00 94.62 210 ARG A N 1
ATOM 1708 C CA . ARG A 1 210 ? 9.749 -13.488 -11.532 1.00 94.62 210 ARG A CA 1
ATOM 1709 C C . ARG A 1 210 ? 10.468 -13.032 -10.263 1.00 94.62 210 ARG A C 1
ATOM 1711 O O . ARG A 1 210 ? 11.103 -13.845 -9.602 1.00 94.62 210 ARG A O 1
ATOM 1718 N N . ASN A 1 211 ? 10.333 -11.757 -9.908 1.00 94.38 211 ASN A N 1
ATOM 1719 C CA . ASN A 1 211 ? 10.946 -11.163 -8.721 1.00 94.38 211 ASN A CA 1
ATOM 1720 C C . ASN A 1 211 ? 10.034 -11.195 -7.484 1.00 94.38 211 ASN A C 1
ATOM 1722 O O . ASN A 1 211 ? 10.277 -10.469 -6.528 1.00 94.38 211 ASN A O 1
ATOM 1726 N N . HIS A 1 212 ? 8.989 -12.032 -7.464 1.00 93.50 212 HIS A N 1
ATOM 1727 C CA . HIS A 1 212 ? 8.045 -12.159 -6.343 1.00 93.50 212 HIS A CA 1
ATOM 1728 C C . HIS A 1 212 ? 7.284 -10.870 -5.976 1.00 93.50 212 HIS A C 1
ATOM 1730 O O . HIS A 1 212 ? 6.693 -10.780 -4.903 1.00 93.50 212 HIS A O 1
ATOM 1736 N N . VAL A 1 213 ? 7.213 -9.915 -6.898 1.00 93.88 213 VAL A N 1
ATOM 1737 C CA . VAL A 1 213 ? 6.489 -8.651 -6.757 1.00 93.88 213 VAL A CA 1
ATOM 1738 C C . VAL A 1 213 ? 5.039 -8.809 -7.232 1.00 93.88 213 VAL A C 1
ATOM 1740 O O . VAL A 1 213 ? 4.722 -9.652 -8.080 1.00 93.88 213 VAL A O 1
ATOM 1743 N N . ARG A 1 214 ? 4.119 -8.029 -6.662 1.00 93.19 214 ARG A N 1
ATOM 1744 C CA . ARG A 1 214 ? 2.701 -7.962 -7.046 1.00 93.19 214 ARG A CA 1
ATOM 1745 C C . ARG A 1 214 ? 2.333 -6.562 -7.508 1.00 93.19 214 ARG A C 1
ATOM 1747 O O . ARG A 1 214 ? 2.914 -5.585 -7.058 1.00 93.19 214 ARG A O 1
ATOM 1754 N N . PHE A 1 215 ? 1.343 -6.452 -8.385 1.00 89.88 215 PHE A N 1
ATOM 1755 C CA . PHE A 1 215 ? 0.807 -5.153 -8.783 1.00 89.88 215 PHE A CA 1
ATOM 1756 C C . PHE A 1 215 ? -0.306 -4.695 -7.855 1.00 89.88 215 PHE A C 1
ATOM 1758 O O . PHE A 1 215 ? -1.213 -5.460 -7.519 1.00 89.88 215 PHE A O 1
ATOM 1765 N N . TRP A 1 216 ? -0.272 -3.407 -7.531 1.00 83.69 216 TRP A N 1
ATOM 1766 C CA . TRP A 1 216 ? -1.431 -2.684 -7.034 1.00 83.69 216 TRP A CA 1
ATOM 1767 C C . TRP A 1 216 ? -2.318 -2.291 -8.224 1.00 83.69 216 TRP A C 1
ATOM 1769 O O . TRP A 1 216 ? -1.973 -1.416 -9.018 1.00 83.69 216 TRP A O 1
ATOM 1779 N N . ARG A 1 217 ? -3.442 -2.995 -8.405 1.00 82.31 217 ARG A N 1
ATOM 1780 C CA . ARG A 1 217 ? -4.354 -2.773 -9.539 1.00 82.31 217 ARG A CA 1
ATOM 1781 C C . ARG A 1 217 ? -5.165 -1.488 -9.341 1.00 82.31 217 ARG A C 1
ATOM 1783 O O . ARG A 1 217 ? -6.062 -1.449 -8.502 1.00 82.31 217 ARG A O 1
ATOM 1790 N N . GLN A 1 218 ? -4.926 -0.469 -10.166 1.00 78.44 218 GLN A N 1
ATOM 1791 C CA . GLN A 1 218 ? -5.633 0.815 -10.077 1.00 78.44 218 GLN A CA 1
ATOM 1792 C C . GLN A 1 218 ? -6.927 0.830 -10.898 1.00 78.44 218 GLN A C 1
ATOM 1794 O O . GLN A 1 218 ? -6.947 1.233 -12.060 1.00 78.44 218 GLN A O 1
ATOM 1799 N N . GLY A 1 219 ? -8.040 0.426 -10.281 1.00 69.56 219 GLY A N 1
ATOM 1800 C CA . GLY A 1 219 ? -9.322 0.271 -10.980 1.00 69.56 219 GLY A CA 1
ATOM 1801 C C . GLY A 1 219 ? -9.837 1.533 -11.689 1.00 69.56 219 GLY A C 1
ATOM 1802 O O . GLY A 1 219 ? -10.248 1.450 -12.842 1.00 69.56 219 GLY A O 1
ATOM 1803 N N . ARG A 1 220 ? -9.797 2.706 -11.037 1.00 77.44 220 ARG A N 1
ATOM 1804 C CA . ARG A 1 220 ? -10.377 3.953 -11.584 1.00 77.44 220 ARG A CA 1
ATOM 1805 C C . ARG A 1 220 ? -9.560 4.566 -12.721 1.00 77.44 220 ARG A C 1
ATOM 1807 O O . ARG A 1 220 ? -10.130 5.165 -13.627 1.00 77.44 220 ARG A O 1
ATOM 1814 N N . ILE A 1 221 ? -8.235 4.495 -12.645 1.00 80.69 221 ILE A N 1
ATOM 1815 C CA . ILE A 1 221 ? -7.371 5.113 -13.655 1.00 80.69 221 ILE A CA 1
ATOM 1816 C C . ILE A 1 221 ? -7.232 4.187 -14.860 1.00 80.69 221 ILE A C 1
ATOM 1818 O O . ILE A 1 221 ? -7.364 4.643 -15.993 1.00 80.69 221 ILE A O 1
ATOM 1822 N N . TRP A 1 222 ? -7.018 2.889 -14.634 1.00 85.56 222 TRP A N 1
ATOM 1823 C CA . TRP A 1 222 ? -6.830 1.936 -15.726 1.00 85.56 222 TRP A CA 1
ATOM 1824 C C . TRP A 1 222 ? -8.119 1.647 -16.496 1.00 85.56 222 TRP A C 1
ATOM 1826 O O . TRP A 1 222 ? -8.043 1.259 -17.654 1.00 85.56 222 TRP A O 1
ATOM 1836 N N . SER A 1 223 ? -9.302 1.894 -15.919 1.00 87.12 223 SER A N 1
ATOM 1837 C CA . SER A 1 223 ? -10.575 1.761 -16.646 1.00 87.12 223 SER A CA 1
ATOM 1838 C C . SER A 1 223 ? -10.721 2.734 -17.820 1.00 87.12 223 SER A C 1
ATOM 1840 O O . SER A 1 223 ? -11.559 2.508 -18.689 1.00 87.12 223 SER A O 1
ATOM 1842 N N . LYS A 1 224 ? -9.887 3.781 -17.891 1.00 89.62 224 LYS A N 1
ATOM 1843 C CA . LYS A 1 224 ? -9.774 4.662 -19.065 1.00 89.62 224 LYS A CA 1
ATOM 1844 C C . LYS A 1 224 ? -9.104 3.981 -20.270 1.00 89.62 224 LYS A C 1
ATOM 1846 O O . LYS A 1 224 ? -9.180 4.514 -21.370 1.00 89.62 224 LYS A O 1
ATOM 1851 N N . PHE A 1 225 ? -8.475 2.823 -20.061 1.00 91.25 225 PHE A N 1
ATOM 1852 C CA . PHE A 1 225 ? -7.743 2.025 -21.049 1.00 91.25 225 PHE A CA 1
ATOM 1853 C C . PHE A 1 225 ? -8.299 0.588 -21.051 1.00 91.25 225 PHE A C 1
ATOM 1855 O O . PHE A 1 225 ? -7.663 -0.332 -20.527 1.00 91.25 225 PHE A O 1
ATOM 1862 N N . PRO A 1 226 ? -9.547 0.386 -21.516 1.00 92.88 226 PRO A N 1
ATOM 1863 C CA . PRO A 1 226 ? -10.284 -0.859 -21.297 1.00 92.88 226 PRO A CA 1
ATOM 1864 C C . PRO A 1 226 ? -9.620 -2.082 -21.942 1.00 92.88 226 PRO A C 1
ATOM 1866 O O . PRO A 1 226 ? -9.610 -3.152 -21.332 1.00 92.88 226 PRO A O 1
ATOM 1869 N N . ASP A 1 227 ? -9.024 -1.928 -23.125 1.00 95.31 227 ASP A N 1
ATOM 1870 C CA . ASP A 1 227 ? -8.373 -3.029 -23.839 1.00 95.31 227 ASP A CA 1
ATOM 1871 C C . ASP A 1 227 ? -7.072 -3.450 -23.143 1.00 95.31 227 ASP A C 1
ATOM 1873 O O . ASP A 1 227 ? -6.816 -4.640 -22.924 1.00 95.31 227 ASP A O 1
ATOM 1877 N N . GLU A 1 228 ? -6.264 -2.481 -22.712 1.00 93.00 228 GLU A N 1
ATOM 1878 C CA . GLU A 1 228 ? -5.040 -2.721 -21.958 1.00 93.00 228 GLU A CA 1
ATOM 1879 C C . GLU A 1 228 ? -5.333 -3.305 -20.579 1.00 93.00 228 GLU A C 1
ATOM 1881 O O . GLU A 1 228 ? -4.616 -4.208 -20.141 1.00 93.00 228 GLU A O 1
ATOM 1886 N N . LEU A 1 229 ? -6.385 -2.830 -19.907 1.00 91.88 229 LEU A N 1
ATOM 1887 C CA . LEU A 1 229 ? -6.833 -3.367 -18.627 1.00 91.88 229 LEU A CA 1
ATOM 1888 C C . LEU A 1 229 ? -7.313 -4.814 -18.774 1.00 91.88 229 LEU A C 1
ATOM 1890 O O . LEU A 1 229 ? -6.900 -5.674 -17.999 1.00 91.88 229 LEU A O 1
ATOM 1894 N N . ALA A 1 230 ? -8.118 -5.113 -19.796 1.00 92.81 230 ALA A N 1
ATOM 1895 C CA . ALA A 1 230 ? -8.576 -6.472 -20.070 1.00 92.81 230 ALA A CA 1
ATOM 1896 C C . ALA A 1 230 ? -7.411 -7.414 -20.417 1.00 92.81 230 ALA A C 1
ATOM 1898 O O . ALA A 1 230 ? -7.409 -8.584 -20.018 1.00 92.81 230 ALA A O 1
ATOM 1899 N N . ARG A 1 231 ? -6.394 -6.920 -21.137 1.00 95.19 231 ARG A N 1
ATOM 1900 C CA . ARG A 1 231 ? -5.138 -7.649 -21.361 1.00 95.19 231 ARG A CA 1
ATOM 1901 C C . ARG A 1 231 ? -4.414 -7.915 -20.044 1.00 95.19 231 ARG A C 1
ATOM 1903 O O . ARG A 1 231 ? -4.098 -9.072 -19.772 1.00 95.19 231 ARG A O 1
ATOM 1910 N N . PHE A 1 232 ? -4.172 -6.877 -19.243 1.00 93.50 232 PHE A N 1
ATOM 1911 C CA . PHE A 1 232 ? -3.500 -6.994 -17.951 1.00 93.50 232 PHE A CA 1
ATOM 1912 C C . PHE A 1 232 ? -4.207 -8.012 -17.055 1.00 93.50 232 PHE A C 1
ATOM 1914 O O . PHE A 1 232 ? -3.560 -8.934 -16.568 1.00 93.50 232 PHE A O 1
ATOM 1921 N N . ASP A 1 233 ? -5.529 -7.905 -16.900 1.00 91.88 233 ASP A N 1
ATOM 1922 C CA . ASP A 1 233 ? -6.311 -8.800 -16.047 1.00 91.88 233 ASP A CA 1
ATOM 1923 C C . ASP A 1 233 ? -6.184 -10.259 -16.511 1.00 91.88 233 ASP A C 1
ATOM 1925 O O . ASP A 1 233 ? -5.945 -11.158 -15.701 1.00 91.88 233 ASP A O 1
ATOM 1929 N N . ARG A 1 234 ? -6.268 -10.512 -17.823 1.00 94.38 234 ARG A N 1
ATOM 1930 C CA . ARG A 1 234 ? -6.082 -11.861 -18.374 1.00 94.38 234 ARG A CA 1
ATOM 1931 C C . ARG A 1 234 ? -4.677 -12.411 -18.158 1.00 94.38 234 ARG A C 1
ATOM 1933 O O . ARG A 1 234 ? -4.553 -13.601 -17.887 1.00 94.38 234 ARG A O 1
ATOM 1940 N N . GLU A 1 235 ? -3.642 -11.608 -18.371 1.00 95.56 235 GLU A N 1
ATOM 1941 C CA . GLU A 1 235 ? -2.244 -12.053 -18.312 1.00 95.56 235 GLU A CA 1
ATOM 1942 C C . GLU A 1 235 ? -1.777 -12.216 -16.865 1.00 95.56 235 GLU A C 1
ATOM 1944 O O . GLU A 1 235 ? -1.353 -13.301 -16.464 1.00 95.56 235 GLU A O 1
ATOM 1949 N N . TYR A 1 236 ? -1.928 -11.167 -16.058 1.00 93.06 236 TYR A N 1
ATOM 1950 C CA . TYR A 1 236 ? -1.451 -11.128 -14.683 1.00 93.06 236 TYR A CA 1
ATOM 1951 C C . TYR A 1 236 ? -2.163 -12.154 -13.798 1.00 93.06 236 TYR A C 1
ATOM 1953 O O . TYR A 1 236 ? -1.504 -12.963 -13.142 1.00 93.06 236 TYR A O 1
ATOM 1961 N N . TYR A 1 237 ? -3.501 -12.184 -13.789 1.00 91.25 237 TYR A N 1
ATOM 1962 C CA . TYR A 1 237 ? -4.221 -13.095 -12.893 1.00 91.25 237 TYR A CA 1
ATOM 1963 C C . TYR A 1 237 ? -4.133 -14.559 -13.331 1.00 91.25 237 TYR A C 1
ATOM 1965 O O . TYR A 1 237 ? -4.115 -15.441 -12.468 1.00 91.25 237 TYR A O 1
ATOM 1973 N N . ARG A 1 238 ? -4.005 -14.839 -14.637 1.00 92.31 238 ARG A N 1
ATOM 1974 C CA . ARG A 1 238 ? -3.697 -16.194 -15.125 1.00 92.31 238 ARG A CA 1
ATOM 1975 C C . ARG A 1 238 ? -2.367 -16.676 -14.564 1.00 92.31 238 ARG A C 1
ATOM 1977 O O . ARG A 1 238 ? -2.287 -17.796 -14.065 1.00 92.31 238 ARG A O 1
ATOM 1984 N N . GLU A 1 239 ? -1.345 -15.832 -14.620 1.00 92.31 239 GLU A N 1
ATOM 1985 C CA . GLU A 1 239 ? -0.009 -16.199 -14.171 1.00 92.31 239 GLU A CA 1
ATOM 1986 C C . GLU A 1 239 ? 0.077 -16.324 -12.644 1.00 92.31 239 GLU A C 1
ATOM 1988 O O . GLU A 1 239 ? 0.634 -17.292 -12.126 1.00 92.31 239 GLU A O 1
ATOM 1993 N N . VAL A 1 240 ? -0.579 -15.430 -11.898 1.00 89.88 240 VAL A N 1
ATOM 1994 C CA . VAL A 1 240 ? -0.727 -15.563 -10.438 1.00 89.88 240 VAL A CA 1
ATOM 1995 C C . VAL A 1 240 ? -1.426 -16.879 -10.068 1.00 89.88 240 VAL A C 1
ATOM 1997 O O . VAL A 1 240 ? -0.992 -17.568 -9.141 1.00 89.88 240 VAL A O 1
ATOM 2000 N N . ALA A 1 241 ? -2.479 -17.267 -10.796 1.00 88.69 241 ALA A N 1
ATOM 2001 C CA . ALA A 1 241 ? -3.175 -18.535 -10.573 1.00 88.69 241 ALA A CA 1
ATOM 2002 C C . ALA A 1 241 ? -2.292 -19.756 -10.893 1.00 88.69 241 ALA A C 1
ATOM 2004 O O . ALA A 1 241 ? -2.311 -20.743 -10.145 1.00 88.69 241 ALA A O 1
ATOM 2005 N N . ARG A 1 242 ? -1.479 -19.681 -11.958 1.00 91.25 242 ARG A N 1
ATOM 2006 C CA . ARG A 1 242 ? -0.486 -20.708 -12.311 1.00 91.25 242 ARG A CA 1
ATOM 2007 C C . ARG A 1 242 ? 0.535 -20.889 -11.187 1.00 91.25 242 ARG A C 1
ATOM 2009 O O . ARG A 1 242 ? 0.665 -21.994 -10.663 1.00 91.25 242 ARG A O 1
ATOM 2016 N N . LEU A 1 243 ? 1.176 -19.803 -10.746 1.00 88.31 243 LEU A N 1
ATOM 2017 C CA . LEU A 1 243 ? 2.170 -19.813 -9.664 1.00 88.31 243 LEU A CA 1
ATOM 2018 C C . LEU A 1 243 ? 1.594 -20.355 -8.349 1.00 88.31 243 LEU A C 1
ATOM 2020 O O . LEU A 1 243 ? 2.244 -21.136 -7.654 1.00 88.31 243 LEU A O 1
ATOM 2024 N N . ARG A 1 244 ? 0.348 -19.992 -8.016 1.00 84.75 244 ARG A N 1
ATOM 2025 C CA . ARG A 1 244 ? -0.350 -20.529 -6.838 1.00 84.75 244 ARG A CA 1
ATOM 2026 C C . ARG A 1 244 ? -0.548 -22.041 -6.935 1.00 84.75 244 ARG A C 1
ATOM 2028 O O . ARG A 1 244 ? -0.348 -22.745 -5.950 1.00 84.75 244 ARG A O 1
ATOM 2035 N N . SER A 1 245 ? -0.937 -22.533 -8.107 1.00 86.75 245 SER A N 1
ATOM 2036 C CA . SER A 1 245 ? -1.158 -23.964 -8.337 1.00 86.75 245 SER A CA 1
ATOM 2037 C C . SER A 1 245 ? 0.139 -24.767 -8.234 1.00 86.75 245 SER A C 1
ATOM 2039 O O . SER A 1 245 ? 0.124 -25.888 -7.737 1.00 86.75 245 SER A O 1
ATOM 2041 N N . GLU A 1 246 ? 1.261 -24.198 -8.672 1.00 88.12 246 GLU A N 1
ATOM 2042 C CA . GLU A 1 246 ? 2.583 -24.824 -8.564 1.00 88.12 246 GLU A CA 1
ATOM 2043 C C . GLU A 1 246 ? 3.098 -24.862 -7.130 1.00 88.12 246 GLU A C 1
ATOM 2045 O O . GLU A 1 246 ? 3.661 -25.872 -6.718 1.00 88.12 246 GLU A O 1
ATOM 2050 N N . ALA A 1 247 ? 2.861 -23.803 -6.353 1.00 82.88 247 ALA A N 1
ATOM 2051 C CA . ALA A 1 247 ? 3.245 -23.754 -4.946 1.00 82.88 247 ALA A CA 1
ATOM 2052 C C . ALA A 1 247 ? 2.507 -24.795 -4.085 1.00 82.88 247 ALA A C 1
ATOM 2054 O O . ALA A 1 247 ? 3.085 -25.289 -3.131 1.00 82.88 247 ALA A O 1
ATOM 2055 N N . ILE A 1 248 ? 1.258 -25.142 -4.422 1.00 81.31 248 ILE A N 1
ATOM 2056 C CA . ILE A 1 248 ? 0.468 -26.163 -3.702 1.00 81.31 248 ILE A CA 1
ATOM 2057 C C . ILE A 1 248 ? 0.967 -27.590 -3.988 1.00 81.31 248 ILE A C 1
ATOM 2059 O O . ILE A 1 248 ? 0.747 -28.491 -3.187 1.00 81.31 248 ILE A O 1
ATOM 2063 N N . ARG A 1 249 ? 1.602 -27.816 -5.144 1.00 77.88 249 ARG A N 1
ATOM 2064 C CA . ARG A 1 249 ? 2.098 -29.142 -5.555 1.00 77.88 249 ARG A CA 1
ATOM 2065 C C . ARG A 1 249 ? 3.488 -29.474 -5.006 1.00 77.88 249 ARG A C 1
ATOM 2067 O O . ARG A 1 249 ? 3.931 -30.603 -5.198 1.00 77.88 249 ARG A O 1
ATOM 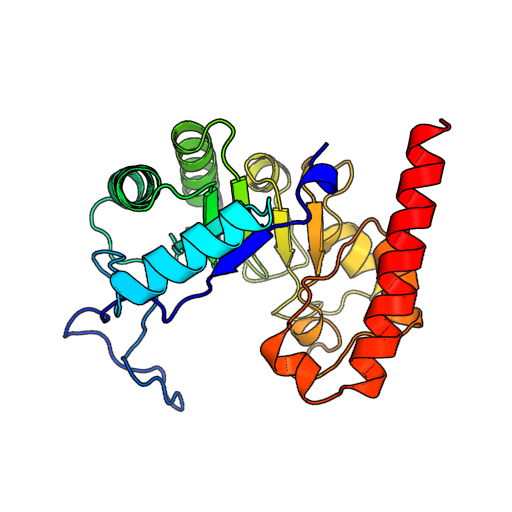2074 N N . ARG A 1 250 ? 4.182 -28.496 -4.425 1.00 66.31 250 ARG A N 1
ATOM 2075 C CA . ARG A 1 250 ? 5.497 -28.653 -3.792 1.00 66.31 250 ARG A CA 1
ATOM 2076 C C . ARG A 1 250 ? 5.320 -28.885 -2.301 1.00 66.31 250 ARG A C 1
ATOM 2078 O O . ARG A 1 250 ? 6.116 -29.681 -1.766 1.00 66.31 250 ARG A O 1
#